Protein 3NI7 (pdb70)

Radius of gyration: 22.89 Å; Cα contacts (8 Å, |Δi|>4): 292; chains: 2; bounding box: 62×65×54 Å

Solvent-accessible surface area: 17665 Å² total

Organism: Nitrosomonas europaea (strain ATCC 19718 / CIP 103999 / KCTC 2705 / NBRC 14298) (NCBI:txid228410)

Foldseek 3Di:
DVLVLLLVLLQVVCVVPHNVPGDLCVSCVVVVHHSVVSVVSPVDSVVSLVVQQVQLVVCCVLLPDPVLVVDALLVQLLVSLNSVVSNVVPPRRNVSCCCPPVPVSVVVVVVLLCSLVVSCVSSPCHAPSVLSSVLSCLSVVCVQPDPVSVVSSVSSSVSSCNVVD/DDLVLLLVLLQVVCVVPHNVPGDLCVSCVVVVHDSVVVVVSPVDSLVSLVVQQVQLVVCCVLLPDPVQLVDALLVQLLVSLNSLVSNVVPPRRNVSCCCPPPPPSVVVVVCLLCSLVVSNVSSPCADSVLSSVLSVLSVVCVQPDPVSVVSSVSSSVSSCNVVD

Nearest PDB structures (foldseek):
  3ni7-assembly1_A  TM=1.004E+00  e=2.280E-19  Nitrosomonas europaea
  3ni7-assembly1_B  TM=9.934E-01  e=4.735E-18  Nitrosomonas europaea
  5ztc-assembly1_B  TM=5.172E-01  e=1.726E-02  Listeria mo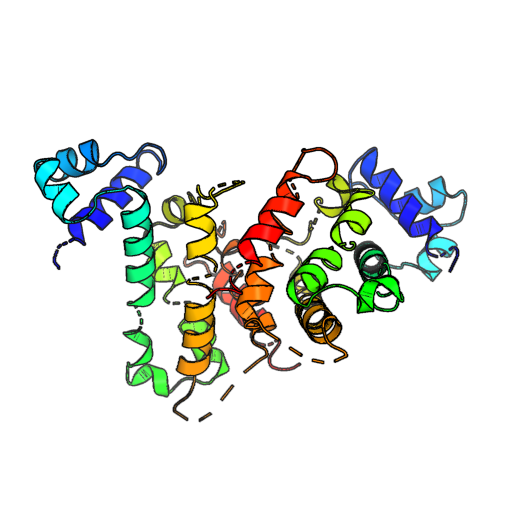nocytogenes EGD-e
  1zk8-assembly1_B  TM=5.466E-01  e=1.263E-01  Bacillus cereus ATCC 14579
  7w2q-assembly1_B  TM=5.458E-01  e=1.760E-01  Pseudomonas aeruginosa PAO1

CATH classification: 1.10.357.10

Sequence (329 aa):
DPRDAIVDTAVELAAHTSWEAVRLYDIAARLAVSLDEIRLYFREKDELIDAWFDRADSRLKEAESAGFLDLVASERIHHLIIWLDALAVQRKVTRQISKLEHIHIQIPAVRVSRTVQWVREAAQRALEESTLTTIYLTFFFWRDESENSRHTRQFLKRHLTAAWLDPRDAIVDTAVELAAHTSWEAVRLYDIAARLAVSLDEIRLYFREKDELIDAWFDRADSRLKEAESAGFLDLVASERIHHLIIWLDALAVQRKVTRQISKLEHIHIQIPAVRVSRTVQWVREAAQRLEESTLTTIYLTFFFWRDESENSRHTRQFLKRHLTAAWL

Structure (mmCIF, N/CA/C/O backbone):
data_3NI7
#
_entry.id   3NI7
#
_cell.length_a   64.222
_cell.length_b   75.378
_cell.length_c   98.079
_cell.angle_alpha   90.00
_cell.angle_beta   90.00
_cell.angle_gamma   90.00
#
_symmetry.space_group_name_H-M   'P 21 21 21'
#
loop_
_atom_site.group_PDB
_atom_site.id
_atom_site.type_symbol
_atom_site.label_atom_id
_atom_site.label_alt_id
_atom_site.label_comp_id
_atom_site.label_asym_id
_atom_site.label_entity_id
_atom_site.label_seq_id
_atom_site.pdbx_PDB_ins_code
_atom_site.Cartn_x
_atom_site.Cartn_y
_atom_site.Cartn_z
_atom_site.occupancy
_atom_site.B_iso_or_equiv
_atom_site.auth_seq_id
_atom_site.auth_comp_id
_atom_site.auth_asym_id
_atom_site.auth_atom_id
_atom_site.pdbx_PDB_model_num
ATOM 1 N N . ASP A 1 6 ? 53.319 43.060 39.929 1.00 112.68 6 ASP A N 1
ATOM 2 C CA . ASP A 1 6 ? 51.857 42.958 40.245 1.00 107.22 6 ASP A CA 1
ATOM 3 C C . ASP A 1 6 ? 51.482 42.644 41.711 1.00 104.50 6 ASP A C 1
ATOM 4 O O . ASP A 1 6 ? 50.338 42.219 41.966 1.00 101.53 6 ASP A O 1
ATOM 9 N N . PRO A 1 7 ? 52.408 42.871 42.680 1.00 105.94 7 PRO A N 1
ATOM 10 C CA . PRO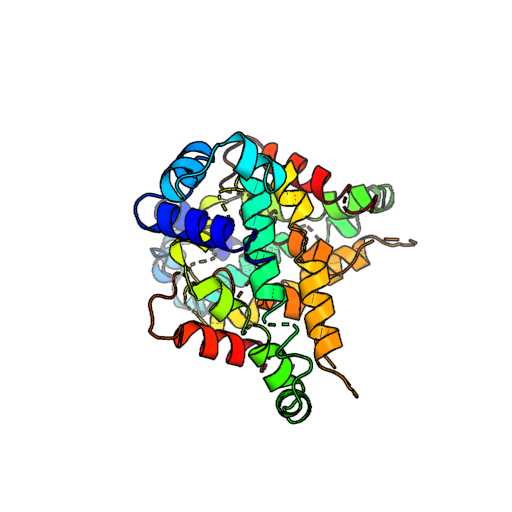 A 1 7 ? 52.141 42.395 44.052 1.00 104.06 7 PRO A CA 1
ATOM 11 C C . PRO A 1 7 ? 50.910 42.983 44.715 1.00 99.84 7 PRO A C 1
ATOM 12 O O . PRO A 1 7 ? 50.256 42.304 45.506 1.00 98.93 7 PRO A O 1
ATOM 24 N N . ARG A 1 9 ? 48.122 44.086 43.026 1.00 90.02 9 ARG A N 1
ATOM 25 C CA . ARG A 1 9 ? 46.939 43.479 42.423 1.00 87.44 9 ARG A CA 1
ATOM 26 C C . ARG A 1 9 ? 46.666 42.110 43.067 1.00 86.22 9 ARG A C 1
ATOM 27 O O . ARG A 1 9 ? 45.528 41.787 43.428 1.00 83.89 9 ARG A O 1
ATOM 32 N N . ASP A 1 10 ? 47.731 41.325 43.212 1.00 87.47 10 ASP A N 1
ATOM 33 C CA . ASP A 1 10 ? 47.643 39.971 43.719 1.00 87.31 10 ASP A CA 1
ATOM 34 C C . ASP A 1 10 ? 47.171 39.896 45.178 1.00 85.76 10 ASP A C 1
ATOM 35 O O . ASP A 1 10 ? 46.388 38.977 45.560 1.00 84.52 10 ASP A O 1
ATOM 40 N N . ALA A 1 11 ? 47.670 40.850 45.985 1.00 85.41 11 ALA A N 1
ATOM 41 C CA . ALA A 1 11 ? 47.288 40.966 47.378 1.00 84.18 11 ALA A CA 1
ATOM 42 C C . ALA A 1 11 ? 45.794 41.267 47.517 1.00 80.83 11 ALA A C 1
ATOM 43 O O . ALA A 1 11 ? 45.125 40.791 48.445 1.00 80.55 11 ALA A O 1
ATOM 45 N N . ILE A 1 12 ? 45.268 42.022 46.568 1.00 79.04 12 ILE A N 1
ATOM 46 C CA . ILE A 1 12 ? 43.832 42.275 46.527 1.00 77.41 12 ILE A CA 1
ATOM 47 C C . ILE A 1 12 ? 43.128 40.942 46.317 1.00 76.78 12 ILE A C 1
ATOM 48 O O . ILE A 1 12 ? 42.299 40.535 47.107 1.00 76.91 12 ILE A O 1
ATOM 53 N N . VAL A 1 13 ? 43.487 40.240 45.261 1.00 77.25 13 VAL A N 1
ATOM 54 C CA . VAL A 1 13 ? 42.812 38.992 44.957 1.00 77.51 13 VAL A CA 1
ATOM 55 C C . VAL A 1 13 ? 42.881 38.051 46.149 1.00 78.24 13 VAL A C 1
ATOM 56 O O . VAL A 1 13 ? 41.852 37.560 46.620 1.00 78.26 13 VAL A O 1
ATOM 60 N N . ASP A 1 14 ? 44.085 37.842 46.666 1.00 79.66 14 ASP A N 1
ATOM 61 C CA . ASP A 1 14 ? 44.241 36.985 47.842 1.00 81.19 14 ASP A CA 1
ATOM 62 C C . ASP A 1 14 ? 43.267 37.410 48.895 1.00 80.54 14 ASP A C 1
ATOM 63 O O . ASP A 1 14 ? 42.579 36.584 49.482 1.00 81.71 14 ASP A O 1
ATOM 68 N N . THR A 1 15 ? 43.218 38.709 49.128 1.00 79.67 15 THR A N 1
ATOM 69 C CA . THR A 1 15 ? 42.435 39.244 50.221 1.00 80.24 15 THR A CA 1
ATOM 70 C C . THR A 1 15 ? 40.980 38.963 49.983 1.00 79.20 15 THR A C 1
ATOM 71 O O . THR A 1 15 ? 40.261 38.485 50.867 1.00 80.24 15 THR A O 1
ATOM 75 N N . ALA A 1 16 ? 40.568 39.266 48.769 1.00 77.79 16 ALA A N 1
ATOM 76 C CA . ALA A 1 16 ? 39.192 39.079 48.334 1.00 78.05 16 ALA A CA 1
ATOM 77 C C . ALA A 1 16 ? 38.780 37.636 48.599 1.00 79.44 16 ALA A C 1
ATOM 78 O O . ALA A 1 16 ? 37.651 37.308 49.006 1.00 80.89 16 ALA A O 1
ATOM 80 N N . VAL A 1 17 ? 39.719 36.763 48.319 1.00 79.82 17 VAL A N 1
ATOM 81 C CA . VAL A 1 17 ? 39.420 35.357 48.280 1.00 81.09 17 VAL A CA 1
ATOM 82 C C . VAL A 1 17 ? 39.355 34.767 49.711 1.00 82.63 17 VAL A C 1
ATOM 83 O O . VAL A 1 17 ? 38.374 34.095 50.081 1.00 83.40 17 VAL A O 1
ATOM 87 N N . GLU A 1 18 ? 40.345 35.098 50.529 1.00 83.07 18 GLU A N 1
ATOM 88 C CA . GLU A 1 18 ? 40.249 34.833 51.961 1.00 85.21 18 GLU A CA 1
ATOM 89 C C . GLU A 1 18 ? 38.946 35.346 52.577 1.00 85.48 18 GLU A C 1
ATOM 90 O O . GLU A 1 18 ? 38.204 34.579 53.164 1.00 86.94 18 GLU A O 1
ATOM 96 N N . LEU A 1 19 ? 38.629 36.619 52.388 1.00 84.55 19 LEU A N 1
ATOM 97 C CA . LEU A 1 19 ? 37.383 37.158 52.946 1.00 86.20 19 LEU A CA 1
ATOM 98 C C . LEU A 1 19 ? 36.179 36.291 52.608 1.00 87.23 19 LEU A C 1
ATOM 99 O O . LEU A 1 19 ? 35.336 36.011 53.455 1.00 89.65 19 LEU A O 1
ATOM 104 N N . ALA A 1 20 ? 36.107 35.886 51.349 1.00 86.12 20 ALA A N 1
ATOM 105 C CA . ALA A 1 20 ? 35.009 35.042 50.864 1.00 88.31 20 ALA A CA 1
ATOM 106 C C . ALA A 1 20 ? 34.947 33.734 51.642 1.00 90.94 20 ALA A C 1
ATOM 107 O O . ALA A 1 20 ? 33.889 33.286 52.084 1.00 93.43 20 ALA A O 1
ATOM 109 N N . ALA A 1 21 ? 36.108 33.138 51.806 1.00 90.83 21 ALA A N 1
ATOM 110 C CA . ALA A 1 21 ? 36.193 31.917 52.549 1.00 94.17 21 ALA A CA 1
ATOM 111 C C . ALA A 1 21 ? 35.472 32.060 53.881 1.00 97.15 21 ALA A C 1
ATOM 112 O O . ALA A 1 21 ? 34.516 31.357 54.153 1.00 100.27 21 ALA A O 1
ATOM 114 N N . HIS A 1 22 ? 35.892 33.014 54.698 1.00 97.48 22 HIS A N 1
ATOM 115 C CA . HIS A 1 22 ? 35.350 33.130 56.068 1.00 101.13 22 HIS A CA 1
ATOM 116 C C . HIS A 1 22 ? 33.874 33.451 56.057 1.00 102.50 22 HIS A C 1
ATOM 117 O O . HIS A 1 22 ? 33.153 33.117 56.990 1.00 106.67 22 HIS A O 1
ATOM 124 N N . THR A 1 23 ? 33.429 34.147 55.026 1.00 100.11 23 THR A N 1
ATOM 125 C CA . THR A 1 23 ? 32.030 34.538 54.960 1.00 101.86 23 THR A CA 1
ATOM 126 C C . THR A 1 23 ? 31.289 33.909 53.807 1.00 102.00 23 THR A C 1
ATOM 127 O O . THR A 1 23 ? 30.702 32.868 53.983 1.00 105.44 23 THR A O 1
ATOM 131 N N . SER A 1 24 ? 31.281 34.574 52.668 1.00 99.65 24 SER A N 1
ATOM 132 C CA . SER A 1 24 ? 30.938 33.982 51.401 1.00 100.14 24 SER A CA 1
ATOM 133 C C . SER A 1 24 ? 31.454 34.961 50.347 1.00 97.23 24 SER A C 1
ATOM 134 O O . SER A 1 24 ? 32.005 36.006 50.670 1.00 95.93 24 SER A O 1
ATOM 137 N N . TRP A 1 25 ? 31.310 34.590 49.087 1.00 97.58 25 TRP A N 1
ATOM 138 C CA . TRP A 1 25 ? 31.632 35.436 47.964 1.00 95.22 25 TRP A CA 1
ATOM 139 C C . TRP A 1 25 ? 30.613 36.575 47.898 1.00 97.46 25 TRP A C 1
ATOM 140 O O . TRP A 1 25 ? 30.990 37.780 47.955 1.00 96.54 25 TRP A O 1
ATOM 151 N N . GLU A 1 26 ? 29.330 36.221 47.796 1.00 101.44 26 GLU A N 1
ATOM 152 C CA . GLU A 1 26 ? 28.241 37.223 47.794 1.00 104.44 26 GLU A CA 1
ATOM 153 C C . GLU A 1 26 ? 28.445 38.337 48.811 1.00 102.91 26 GLU A C 1
ATOM 154 O O . GLU A 1 26 ? 28.259 39.498 48.500 1.00 103.23 26 GLU A O 1
ATOM 160 N N . ALA A 1 27 ? 28.852 37.970 50.016 1.00 101.92 27 ALA A N 1
ATOM 161 C CA . ALA A 1 27 ? 29.117 38.922 51.094 1.00 101.51 27 ALA A CA 1
ATOM 162 C C . ALA A 1 27 ? 30.310 39.868 50.843 1.00 97.97 27 ALA A C 1
ATOM 163 O O . ALA A 1 27 ? 30.472 40.901 51.560 1.00 97.94 27 ALA A O 1
ATOM 165 N N . VAL A 1 28 ? 31.138 39.547 49.846 1.00 94.99 28 VAL A N 1
ATOM 166 C CA . VAL A 1 28 ? 32.383 40.283 49.686 1.00 92.23 28 VAL A CA 1
ATOM 167 C C . VAL A 1 28 ? 32.169 41.645 49.030 1.00 93.03 28 VAL A C 1
ATOM 168 O O . VAL A 1 28 ? 31.666 41.721 47.905 1.00 94.81 28 VAL A O 1
ATOM 172 N N . ARG A 1 29 ? 32.563 42.707 49.735 1.00 92.69 29 ARG A N 1
ATOM 173 C CA . ARG A 1 29 ? 32.590 44.076 49.195 1.00 92.62 29 ARG A CA 1
ATOM 174 C C . ARG A 1 29 ? 34.018 44.614 49.093 1.00 89.20 29 ARG A C 1
ATOM 175 O O . ARG A 1 29 ? 34.913 44.191 49.836 1.00 87.47 29 ARG A O 1
ATOM 183 N N . LEU A 1 30 ? 34.216 45.548 48.169 1.00 88.53 30 LEU A N 1
ATOM 184 C CA . LEU A 1 30 ? 35.521 46.155 47.943 1.00 86.27 30 LEU A CA 1
ATOM 185 C C . LEU A 1 30 ? 36.011 46.920 49.167 1.00 87.64 30 LEU A C 1
ATOM 186 O O . LEU A 1 30 ? 37.194 46.874 49.502 1.00 86.91 30 LEU A O 1
ATOM 191 N N . TYR A 1 31 ? 35.102 47.628 49.829 1.00 90.36 31 TYR A N 1
ATOM 192 C CA . TYR A 1 31 ? 35.473 48.413 50.998 1.00 92.19 31 TYR A CA 1
ATOM 193 C C . TYR A 1 31 ? 36.074 47.498 52.053 1.00 91.87 31 TYR A C 1
ATOM 194 O O . TYR A 1 31 ? 37.048 47.852 52.716 1.00 92.33 31 TYR A O 1
ATOM 196 N N . ASP A 1 32 ? 35.488 46.316 52.200 1.00 91.81 32 ASP A N 1
ATOM 197 C CA . ASP A 1 32 ? 35.977 45.336 53.158 1.00 91.73 32 ASP A CA 1
ATOM 198 C C . ASP A 1 32 ? 37.395 44.909 52.793 1.00 89.02 32 ASP A C 1
ATOM 199 O O . ASP A 1 32 ? 38.243 44.733 53.667 1.00 90.18 32 ASP A O 1
ATOM 204 N N . ILE A 1 33 ? 37.647 44.743 51.498 1.00 85.90 33 ILE A N 1
ATOM 205 C CA . ILE A 1 33 ? 38.971 44.329 51.027 1.00 83.50 33 ILE A CA 1
ATOM 206 C C . ILE A 1 33 ? 39.940 45.407 51.449 1.00 84.52 33 ILE A C 1
ATOM 207 O O . ILE A 1 33 ? 41.033 45.133 51.966 1.00 84.73 33 ILE A O 1
ATOM 212 N N . ALA A 1 34 ? 39.496 46.640 51.198 1.00 85.76 34 ALA A N 1
ATOM 213 C CA . ALA A 1 34 ? 40.219 47.881 51.574 1.00 87.48 34 ALA A CA 1
ATOM 214 C C . ALA A 1 34 ? 40.530 47.822 53.059 1.00 89.68 34 ALA A C 1
ATOM 215 O O . ALA A 1 34 ? 41.677 48.054 53.490 1.00 90.60 34 ALA A O 1
ATOM 217 N N . ALA A 1 35 ? 39.489 47.497 53.823 1.00 90.74 35 ALA A N 1
ATOM 218 C CA . ALA A 1 35 ? 39.561 47.541 55.267 1.00 94.45 35 ALA A CA 1
ATOM 219 C C . ALA A 1 35 ? 40.572 46.465 55.642 1.00 95.24 35 ALA A C 1
ATOM 220 O O . ALA A 1 35 ? 41.562 46.794 56.291 1.00 98.24 35 ALA A O 1
ATOM 222 N N . ARG A 1 36 ? 40.430 45.276 55.103 1.00 92.26 36 ARG A N 1
ATOM 223 C CA . ARG A 1 36 ? 41.316 44.204 55.394 1.00 92.98 36 ARG A CA 1
ATOM 224 C C . ARG A 1 36 ? 42.737 44.507 55.061 1.00 93.20 36 ARG A C 1
ATOM 225 O O . ARG A 1 36 ? 43.626 44.031 55.704 1.00 97.16 36 ARG A O 1
ATOM 233 N N . LEU A 1 37 ? 42.987 45.221 53.999 1.00 90.46 37 LEU A N 1
ATOM 234 C CA . LEU A 1 37 ? 44.359 45.470 53.644 1.00 91.42 37 LEU A CA 1
ATOM 235 C C . LEU A 1 37 ? 44.910 46.703 54.269 1.00 96.13 37 LEU A C 1
ATOM 236 O O . LEU A 1 37 ? 46.076 47.056 53.974 1.00 98.08 37 LEU A O 1
ATOM 241 N N . ALA A 1 38 ? 44.066 47.394 55.066 1.00 98.23 38 ALA A N 1
ATOM 242 C CA . ALA A 1 38 ? 44.390 48.686 55.673 1.00 102.22 38 ALA A CA 1
ATOM 243 C C . ALA A 1 38 ? 44.751 49.709 54.584 1.00 101.90 38 ALA A C 1
ATOM 244 O O . ALA A 1 38 ? 45.725 50.445 54.738 1.00 105.77 38 ALA A O 1
ATOM 246 N N . VAL A 1 39 ? 43.981 49.752 53.492 1.00 98.23 39 VAL A N 1
ATOM 247 C CA . VAL A 1 39 ? 44.094 50.845 52.494 1.00 98.42 39 VAL 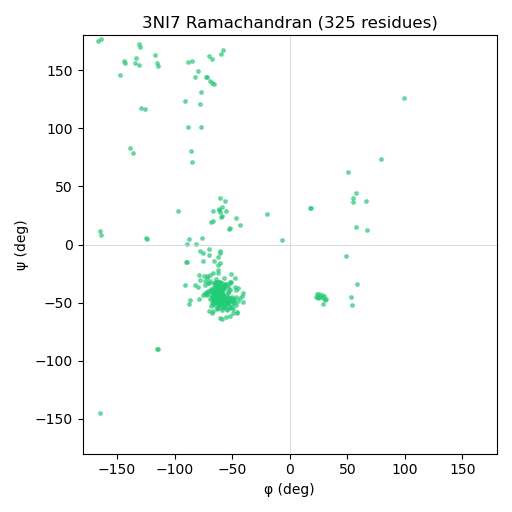A CA 1
ATOM 248 C C . VAL A 1 39 ? 42.721 51.424 52.147 1.00 97.95 39 VAL A C 1
ATOM 249 O O . VAL A 1 39 ? 41.685 50.883 52.564 1.00 97.51 39 VAL A O 1
ATOM 253 N N . SER A 1 40 ? 42.720 52.519 51.379 1.00 99.22 40 SER A N 1
ATOM 254 C CA . SER A 1 40 ? 41.484 53.230 51.016 1.00 99.91 40 SER A CA 1
ATOM 255 C C . SER A 1 40 ? 40.776 52.598 49.832 1.00 96.21 40 SER A C 1
ATOM 256 O O . SER A 1 40 ? 41.414 52.179 48.877 1.00 94.59 40 SER A O 1
ATOM 259 N N . LEU A 1 41 ? 39.452 52.603 49.855 1.00 96.11 41 LEU A N 1
ATOM 260 C CA . LEU A 1 41 ? 38.674 52.115 48.734 1.00 93.76 41 LEU A CA 1
ATOM 261 C C . LEU A 1 41 ? 39.124 52.779 47.419 1.00 94.53 41 LEU A C 1
ATOM 262 O O . LEU A 1 41 ? 39.114 52.199 46.358 1.00 92.68 41 LEU A O 1
ATOM 267 N N . ASP A 1 42 ? 39.557 54.016 47.488 1.00 98.78 42 ASP A N 1
ATOM 268 C CA . ASP A 1 42 ? 40.068 54.677 46.282 1.00 100.22 42 ASP A CA 1
ATOM 269 C C . ASP A 1 42 ? 41.279 53.916 45.737 1.00 97.21 42 ASP A C 1
ATOM 270 O O . ASP A 1 42 ? 41.523 53.910 44.532 1.00 97.23 42 ASP A O 1
ATOM 275 N N . GLU A 1 43 ? 42.049 53.310 46.628 1.00 95.62 43 GLU A N 1
ATOM 276 C CA . GLU A 1 43 ? 43.224 52.582 46.206 1.00 94.36 43 GLU A CA 1
ATOM 277 C C . GLU A 1 43 ? 42.833 51.274 45.544 1.00 89.90 43 GLU A C 1
ATOM 278 O O . GLU A 1 43 ? 43.392 50.881 44.536 1.00 89.28 43 GLU A O 1
ATOM 284 N N . ILE A 1 44 ? 41.873 50.589 46.120 1.00 87.44 44 ILE A N 1
ATOM 285 C CA . ILE A 1 44 ? 41.415 49.336 45.528 1.00 84.21 44 ILE A CA 1
ATOM 286 C C . ILE A 1 44 ? 40.841 49.543 44.129 1.00 84.09 44 ILE A C 1
ATOM 287 O O . ILE A 1 44 ? 41.102 48.760 43.216 1.00 82.92 44 ILE A O 1
ATOM 292 N N . ARG A 1 45 ? 40.091 50.624 43.948 1.00 85.53 45 ARG A N 1
ATOM 293 C CA . ARG A 1 45 ? 39.368 50.787 42.731 1.00 86.01 45 ARG A CA 1
ATOM 294 C C . ARG A 1 45 ? 40.299 51.183 41.595 1.00 86.57 45 ARG A C 1
ATOM 295 O O . ARG A 1 45 ? 39.910 51.062 40.450 1.00 88.69 45 ARG A O 1
ATOM 303 N N . LEU A 1 46 ? 41.532 51.595 41.883 1.00 85.65 46 LEU A N 1
ATOM 304 C CA . LEU A 1 46 ? 42.518 51.739 40.814 1.00 87.08 46 LEU A CA 1
ATOM 305 C C . LEU A 1 46 ? 42.635 50.399 40.059 1.00 85.94 46 LEU A C 1
ATOM 306 O O . LEU A 1 46 ? 42.646 50.348 38.836 1.00 87.71 46 LEU A O 1
ATOM 311 N N . TYR A 1 47 ? 42.700 49.307 40.823 1.00 83.47 47 TYR A N 1
ATOM 312 C CA . TYR A 1 47 ? 42.891 47.977 40.281 1.00 82.08 47 TYR A CA 1
ATOM 313 C C . TYR A 1 47 ? 41.599 47.337 39.888 1.00 81.97 47 TYR A C 1
ATOM 314 O O . TYR A 1 47 ? 41.501 46.779 38.840 1.00 83.76 47 TYR A O 1
ATOM 323 N N . PHE A 1 48 ? 40.616 47.378 40.752 1.00 81.68 48 PHE A N 1
ATOM 324 C CA . PHE A 1 48 ? 39.331 46.735 40.484 1.00 82.66 48 PHE A CA 1
ATOM 325 C C . PHE A 1 48 ? 38.176 47.700 40.719 1.00 85.45 48 PHE A C 1
ATOM 326 O O . PHE A 1 48 ? 37.961 48.170 41.844 1.00 85.57 48 PHE A O 1
ATOM 334 N N . ARG A 1 49 ? 37.431 48.001 39.670 1.00 89.02 49 ARG A N 1
ATOM 335 C CA . ARG A 1 49 ? 36.255 48.856 39.804 1.00 92.71 49 ARG A CA 1
ATOM 336 C C . ARG A 1 49 ? 34.973 48.068 40.105 1.00 93.96 49 ARG A C 1
ATOM 337 O O . ARG A 1 49 ? 33.985 48.652 40.539 1.00 96.17 49 ARG A O 1
ATOM 345 N N . GLU A 1 50 ? 35.010 46.743 39.894 1.00 93.12 50 GLU A N 1
ATOM 346 C CA . GLU A 1 50 ? 33.837 45.842 40.054 1.00 94.71 50 GLU A CA 1
ATOM 347 C C . GLU A 1 50 ? 34.236 44.496 40.621 1.00 91.03 50 GLU A C 1
ATOM 348 O O . GLU A 1 50 ? 35.362 44.063 40.456 1.00 89.22 50 GLU A O 1
ATOM 354 N N . LYS A 1 51 ? 33.284 43.825 41.248 1.00 111.20 51 LYS A N 1
ATOM 355 C CA . LYS A 1 51 ? 33.507 42.522 41.861 1.00 108.10 51 LYS A CA 1
ATOM 356 C C . LYS A 1 51 ? 33.822 41.443 40.783 1.00 104.62 51 LYS A C 1
ATOM 357 O O . LYS A 1 51 ? 34.735 40.611 40.926 1.00 101.07 51 LYS A O 1
ATOM 363 N N . ASP A 1 52 ? 33.094 41.472 39.677 1.00 105.48 52 ASP A N 1
ATOM 364 C CA . ASP A 1 52 ? 33.427 40.595 38.551 1.00 102.87 52 ASP A CA 1
ATOM 365 C C . ASP A 1 52 ? 34.903 40.686 38.234 1.00 99.02 52 ASP A C 1
ATOM 366 O O . ASP A 1 52 ? 35.535 39.718 38.093 1.00 96.69 52 ASP A O 1
ATOM 371 N N . GLU A 1 53 ? 35.445 41.883 38.077 1.00 99.75 53 GLU A N 1
ATOM 372 C CA . GLU A 1 53 ? 36.822 42.029 37.604 1.00 97.18 53 GLU A CA 1
ATOM 373 C C . GLU A 1 53 ? 37.741 41.114 38.373 1.00 93.55 53 GLU A C 1
ATOM 374 O O . GLU A 1 53 ? 38.749 40.695 37.829 1.00 92.33 53 GLU A O 1
ATOM 380 N N . LEU A 1 54 ? 37.384 40.809 39.627 1.00 92.58 54 LEU A N 1
ATOM 381 C CA . LEU A 1 54 ? 38.169 39.908 40.488 1.00 90.20 54 LEU A CA 1
ATOM 382 C C . LEU A 1 54 ? 38.105 38.414 40.071 1.00 87.87 54 LEU A C 1
ATOM 383 O O . LEU A 1 54 ? 39.087 37.655 40.133 1.00 85.52 54 LEU A O 1
ATOM 388 N N . ILE A 1 55 ? 36.916 37.996 39.669 1.00 88.10 55 ILE A N 1
ATOM 389 C CA . ILE A 1 55 ? 36.721 36.680 39.148 1.00 85.83 55 ILE A CA 1
ATOM 390 C C . ILE A 1 55 ? 37.682 36.495 37.982 1.00 84.69 55 ILE A C 1
ATOM 391 O O . ILE A 1 55 ? 38.462 35.507 37.930 1.00 82.84 55 ILE A O 1
ATOM 396 N N . ASP A 1 56 ? 37.659 37.454 37.065 1.00 85.92 56 ASP A N 1
ATOM 397 C CA . ASP A 1 56 ? 38.634 37.454 35.987 1.00 85.62 56 ASP A CA 1
ATOM 398 C C . ASP A 1 56 ? 40.047 37.187 36.486 1.00 83.81 56 ASP A C 1
ATOM 399 O O . ASP A 1 56 ? 40.665 36.197 36.038 1.00 81.62 56 ASP A O 1
ATOM 404 N N . ALA A 1 57 ? 40.539 38.049 37.403 1.00 83.80 57 ALA A N 1
ATOM 405 C CA . ALA A 1 57 ? 41.912 37.890 37.921 1.00 83.37 57 ALA A CA 1
ATOM 406 C C . ALA A 1 57 ? 42.172 36.477 38.531 1.00 81.94 57 ALA A C 1
ATOM 407 O O . ALA A 1 57 ? 43.274 35.906 38.400 1.00 81.21 57 ALA A O 1
ATOM 409 N N . TRP A 1 58 ? 41.144 35.910 39.152 1.00 81.63 58 TRP A N 1
ATOM 410 C CA . TRP A 1 58 ? 41.273 34.606 39.764 1.00 81.70 58 TRP A CA 1
ATOM 411 C C . TRP A 1 58 ? 41.522 33.523 38.687 1.00 80.61 58 TRP A C 1
ATOM 412 O O . TRP A 1 58 ? 42.406 32.652 38.814 1.00 79.79 58 TRP A O 1
ATOM 423 N N . PHE A 1 59 ? 40.700 33.573 37.647 1.00 80.33 59 PHE A N 1
ATOM 424 C CA . PHE A 1 59 ? 40.821 32.627 36.563 1.00 79.33 59 PHE A CA 1
ATOM 425 C C . PHE A 1 59 ? 42.058 32.916 35.717 1.00 80.39 59 PHE A C 1
ATOM 426 O O . PHE A 1 59 ? 42.639 32.020 35.165 1.00 80.61 59 PHE A O 1
ATOM 434 N N . ASP A 1 60 ? 42.521 34.148 35.665 1.00 82.51 60 ASP A N 1
ATOM 435 C CA . ASP A 1 60 ? 43.784 34.392 34.985 1.00 83.96 60 ASP A CA 1
ATOM 436 C C . ASP A 1 60 ? 44.934 33.855 35.777 1.00 84.19 60 ASP A C 1
ATOM 437 O O . ASP A 1 60 ? 45.970 33.486 35.223 1.00 85.23 60 ASP A O 1
ATOM 442 N N . ARG A 1 61 ? 44.776 33.819 37.086 1.00 83.92 61 ARG A N 1
ATOM 443 C CA . ARG A 1 61 ? 45.870 33.322 37.884 1.00 85.07 61 ARG A CA 1
ATOM 444 C C . ARG A 1 61 ? 46.092 31.839 37.555 1.00 84.39 61 ARG A C 1
ATOM 445 O O . ARG A 1 61 ? 47.235 31.398 37.374 1.00 86.28 61 ARG A O 1
ATOM 453 N N . ALA A 1 62 ? 45.001 31.076 37.469 1.00 82.49 62 ALA A N 1
ATOM 454 C CA . ALA A 1 62 ? 45.065 29.656 37.038 1.00 81.38 62 ALA A CA 1
ATOM 455 C C . ALA A 1 62 ? 45.711 29.539 35.647 1.00 81.48 62 ALA A C 1
ATOM 456 O O . ALA A 1 62 ? 46.774 28.933 35.485 1.00 82.22 62 ALA A O 1
ATOM 458 N N . ASP A 1 63 ? 45.197 30.295 34.697 1.00 81.48 63 ASP A N 1
ATOM 459 C CA . ASP A 1 63 ? 45.685 30.174 33.343 1.00 82.30 63 ASP A CA 1
ATOM 460 C C . ASP A 1 63 ? 47.196 30.378 33.330 1.00 84.31 63 ASP A C 1
ATOM 461 O O . ASP A 1 63 ? 47.889 29.757 32.525 1.00 85.22 63 ASP A O 1
ATOM 466 N N . SER A 1 64 ? 47.720 31.243 34.195 1.00 85.22 64 SER A N 1
ATOM 467 C CA . SER A 1 64 ? 49.150 31.498 34.142 1.00 88.38 64 SER A CA 1
ATOM 468 C C . SER A 1 64 ? 49.952 30.369 34.799 1.00 89.21 64 SER A C 1
ATOM 469 O O . SER A 1 64 ? 51.090 30.122 34.413 1.00 91.80 64 SER A O 1
ATOM 472 N N . ARG A 1 65 ? 49.388 29.700 35.804 1.00 87.65 65 ARG A N 1
ATOM 473 C CA . ARG A 1 65 ? 50.042 28.480 36.344 1.00 89.15 65 ARG A CA 1
ATOM 474 C C . ARG A 1 65 ? 50.177 27.464 35.232 1.00 88.09 65 ARG A C 1
ATOM 475 O O . ARG A 1 65 ? 51.251 26.933 34.947 1.00 90.26 65 ARG A O 1
ATOM 491 N N . LEU A 1 67 ? 50.250 28.141 32.154 1.00 88.69 67 LEU A N 1
ATOM 492 C CA . LEU A 1 67 ? 51.215 28.614 31.160 1.00 91.78 67 LEU A CA 1
ATOM 493 C C . LEU A 1 67 ? 52.647 28.305 31.570 1.00 95.68 67 LEU A C 1
ATOM 494 O O . LEU A 1 67 ? 53.442 27.915 30.728 1.00 98.33 67 LEU A O 1
ATOM 499 N N . LYS A 1 68 ? 52.970 28.512 32.854 1.00 96.69 68 LYS A N 1
ATOM 500 C CA . LYS A 1 68 ? 54.329 28.266 33.380 1.00 101.56 68 LYS A CA 1
ATOM 501 C C . LYS A 1 68 ? 54.650 26.797 33.196 1.00 102.59 68 LYS A C 1
ATOM 502 O O . LYS A 1 68 ? 55.738 26.416 32.757 1.00 106.75 68 LYS A O 1
ATOM 504 N N . GLU A 1 69 ? 53.667 25.972 33.482 1.00 99.33 69 GLU A N 1
ATOM 505 C CA . GLU A 1 69 ? 53.816 24.551 33.227 1.00 100.61 69 GLU A CA 1
ATOM 506 C C . GLU A 1 69 ? 54.092 24.284 31.757 1.00 102.38 69 GLU A C 1
ATOM 507 O O . GLU A 1 69 ? 55.037 23.559 31.424 1.00 107.03 69 GLU A O 1
ATOM 513 N N . ALA A 1 70 ? 53.284 24.880 30.879 1.00 100.14 70 ALA A N 1
ATOM 514 C CA . ALA A 1 70 ? 53.335 24.574 29.448 1.00 101.12 70 ALA A CA 1
ATOM 515 C C . ALA A 1 70 ? 54.661 24.864 28.773 1.00 106.79 70 ALA A C 1
ATOM 516 O O . ALA A 1 70 ? 54.838 24.518 27.616 1.00 108.73 70 ALA A O 1
ATOM 518 N N . GLU A 1 71 ? 55.584 25.494 29.483 1.00 110.52 71 GLU A N 1
ATOM 519 C CA . GLU A 1 71 ? 56.904 25.827 28.925 1.00 117.70 71 GLU A CA 1
ATOM 520 C C . GLU A 1 71 ? 58.068 25.286 29.763 1.00 122.53 71 GLU A C 1
ATOM 521 O O . GLU A 1 71 ? 59.239 25.589 29.480 1.00 128.70 71 GLU A O 1
ATOM 527 N N . SER A 1 72 ? 57.758 24.500 30.794 1.00 120.66 72 SER A N 1
ATOM 528 C CA . SER A 1 72 ? 58.802 23.828 31.572 1.00 125.56 72 SER A CA 1
ATOM 529 C C . SER A 1 72 ? 59.396 22.699 30.718 1.00 129.31 72 SER A C 1
ATOM 530 O O . SER A 1 72 ? 58.688 22.063 29.930 1.00 126.34 72 SER A O 1
ATOM 533 N N . ALA A 1 73 ? 60.701 22.479 30.862 1.00 136.51 73 ALA A N 1
ATOM 534 C CA . ALA A 1 73 ? 61.392 21.432 30.113 1.00 141.24 73 ALA A CA 1
ATOM 535 C C . ALA A 1 73 ? 60.735 20.072 30.378 1.00 137.97 73 ALA A C 1
ATOM 536 O O . ALA A 1 73 ? 60.653 19.229 29.479 1.00 138.70 73 ALA A O 1
ATOM 538 N N . GLY A 1 74 ? 60.257 19.882 31.609 1.00 134.90 74 GLY A N 1
ATOM 539 C CA . GLY A 1 74 ? 59.629 18.626 32.018 1.00 131.80 74 GLY A CA 1
ATOM 540 C C . GLY A 1 74 ? 58.370 18.326 31.222 1.00 125.57 74 GLY A C 1
ATOM 541 O O . GLY A 1 74 ? 58.032 17.146 30.942 1.00 124.84 74 GLY A O 1
ATOM 542 N N . PHE A 1 75 ? 57.686 19.400 30.840 1.00 121.34 75 PHE A N 1
ATOM 543 C CA . PHE A 1 75 ? 56.414 19.279 30.145 1.00 115.71 75 PHE A CA 1
ATOM 544 C C . PHE A 1 75 ? 56.629 18.681 28.761 1.00 117.90 75 PHE A C 1
ATOM 545 O O . PHE A 1 75 ? 55.922 17.757 28.360 1.00 115.34 75 PHE A O 1
ATOM 553 N N . LEU A 1 76 ? 57.634 19.177 28.048 1.00 123.13 76 LEU A N 1
ATOM 554 C CA . LEU A 1 76 ? 57.921 18.664 26.714 1.00 126.45 76 LEU A CA 1
ATOM 555 C C . LEU A 1 76 ? 58.310 17.162 26.738 1.00 129.07 76 LEU A C 1
ATOM 556 O O . LEU A 1 76 ? 58.366 16.524 25.688 1.00 131.40 76 LEU A O 1
ATOM 558 N N . ASP A 1 77 ? 58.545 16.594 27.924 1.00 129.38 77 ASP A N 1
ATOM 559 C CA . ASP A 1 77 ? 58.790 15.154 28.042 1.00 131.30 77 ASP A CA 1
ATOM 560 C C . ASP A 1 77 ? 57.525 14.287 28.016 1.00 125.73 77 ASP A C 1
ATOM 561 O O . ASP A 1 77 ? 57.548 13.212 27.439 1.00 127.18 77 ASP A O 1
ATOM 566 N N . LEU A 1 78 ? 56.434 14.764 28.612 1.00 119.85 78 LEU A N 1
ATOM 567 C CA . LEU A 1 78 ? 55.157 14.012 28.670 1.00 115.28 78 LEU A CA 1
ATOM 568 C C . LEU A 1 78 ? 54.533 13.658 27.305 1.00 114.55 78 LEU A C 1
ATOM 569 O O . LEU A 1 78 ? 54.889 14.210 26.287 1.00 116.76 78 LEU A O 1
ATOM 574 N N . VAL A 1 79 ? 53.593 12.725 27.310 1.00 112.54 79 VAL A N 1
ATOM 575 C CA . VAL A 1 79 ? 52.834 12.342 26.114 1.00 111.93 79 VAL A CA 1
ATOM 576 C C . VAL A 1 79 ? 51.621 13.220 25.840 1.00 108.46 79 VAL A C 1
ATOM 577 O O . VAL A 1 79 ? 51.102 13.844 26.752 1.00 106.62 79 VAL A O 1
ATOM 581 N N . ALA A 1 80 ? 51.153 13.261 24.599 1.00 109.15 80 ALA A N 1
ATOM 582 C CA . ALA A 1 80 ? 49.978 14.081 24.237 1.00 106.37 80 ALA A CA 1
ATOM 583 C C . ALA A 1 80 ? 48.805 13.966 25.231 1.00 102.55 80 ALA A C 1
ATOM 584 O O . ALA A 1 80 ? 48.225 14.968 25.678 1.00 99.99 80 ALA A O 1
ATOM 586 N N . SER A 1 81 ? 48.461 12.727 25.558 1.00 102.35 81 SER A N 1
ATOM 587 C CA . SER A 1 81 ? 47.420 12.421 26.555 1.00 99.53 81 SER A CA 1
ATOM 588 C C . SER A 1 81 ? 47.718 13.011 27.962 1.00 97.77 81 SER A C 1
ATOM 589 O O . SER A 1 81 ? 46.998 13.911 28.492 1.00 94.56 81 SER A O 1
ATOM 592 N N . GLU A 1 82 ? 48.807 12.510 28.556 1.00 98.80 82 GLU A N 1
ATOM 593 C CA . GLU A 1 82 ? 49.282 13.046 29.837 1.00 97.97 82 GLU A CA 1
ATOM 594 C C . GLU A 1 82 ? 49.327 14.586 29.798 1.00 94.49 82 GLU A C 1
ATOM 595 O O . GLU A 1 82 ? 49.012 15.220 30.788 1.00 92.95 82 GLU A O 1
ATOM 601 N N . ARG A 1 83 ? 49.688 15.170 28.661 1.00 93.50 83 ARG A N 1
ATOM 602 C CA . ARG A 1 83 ? 49.859 16.655 28.561 1.00 92.26 83 ARG A CA 1
ATOM 603 C C . ARG A 1 83 ? 48.600 17.465 28.871 1.00 86.90 83 ARG A C 1
ATOM 604 O O . ARG A 1 83 ? 48.598 18.290 29.736 1.00 85.80 83 ARG A O 1
ATOM 612 N N . ILE A 1 84 ? 47.524 17.167 28.183 1.00 84.03 84 ILE A N 1
ATOM 613 C CA . ILE A 1 84 ? 46.249 17.765 28.468 1.00 80.15 84 ILE A CA 1
ATOM 614 C C . ILE A 1 84 ? 45.802 17.505 29.880 1.00 78.92 84 ILE A C 1
ATOM 615 O O . ILE A 1 84 ? 45.286 18.394 30.498 1.00 77.48 84 ILE A O 1
ATOM 620 N N . HIS A 1 85 ? 45.945 16.276 30.387 1.00 80.31 85 HIS A N 1
ATOM 621 C CA . HIS A 1 85 ? 45.549 15.974 31.781 1.00 79.50 85 HIS A CA 1
ATOM 622 C C . HIS A 1 85 ? 46.379 16.790 32.769 1.00 80.05 85 HIS A C 1
ATOM 623 O O . HIS A 1 85 ? 45.896 17.234 33.809 1.00 78.89 85 HIS A O 1
ATOM 630 N N . HIS A 1 86 ? 47.638 16.990 32.447 1.00 82.07 86 HIS A N 1
ATOM 631 C CA . HIS A 1 86 ? 48.493 17.680 33.352 1.00 83.91 86 HIS A CA 1
ATOM 632 C C . HIS A 1 86 ? 48.104 19.165 33.445 1.00 82.74 86 HIS A C 1
ATOM 633 O O . HIS A 1 86 ? 47.993 19.736 34.544 1.00 83.25 86 HIS A O 1
ATOM 640 N N . LEU A 1 87 ? 47.890 19.811 32.306 1.00 81.59 87 LEU A N 1
ATOM 641 C CA . LEU A 1 87 ? 47.522 21.218 32.312 1.00 80.09 87 LEU A CA 1
ATOM 642 C C . LEU A 1 87 ? 46.192 21.427 32.998 1.00 78.42 87 LEU A C 1
ATOM 643 O O . LEU A 1 87 ? 46.025 22.398 33.704 1.00 78.84 87 LEU A O 1
ATOM 648 N N . ILE A 1 88 ? 45.218 20.558 32.774 1.00 77.97 88 ILE A N 1
ATOM 649 C CA . ILE A 1 88 ? 43.906 20.832 33.334 1.00 77.22 88 ILE A CA 1
ATOM 650 C C . ILE A 1 88 ? 44.033 20.734 34.830 1.00 78.84 88 ILE A C 1
ATOM 651 O O . ILE A 1 88 ? 43.521 21.584 35.598 1.00 79.38 88 ILE A O 1
ATOM 664 N N . ILE A 1 90 ? 46.749 21.320 36.724 1.00 82.75 90 ILE A N 1
ATOM 665 C CA . ILE A 1 90 ? 47.377 22.559 37.230 1.00 82.66 90 ILE A CA 1
ATOM 666 C C . ILE A 1 90 ? 46.330 23.650 37.358 1.00 79.68 90 ILE A C 1
ATOM 667 O O . ILE A 1 90 ? 46.232 24.358 38.336 1.00 79.92 90 ILE A O 1
ATOM 672 N N . TRP A 1 91 ? 45.513 23.769 36.356 1.00 77.22 91 TRP A N 1
ATOM 673 C CA . TRP A 1 91 ? 44.484 24.788 36.393 1.00 75.89 91 TRP A CA 1
ATOM 674 C C . TRP A 1 91 ? 43.579 24.547 37.602 1.00 75.53 91 TRP A C 1
ATOM 675 O O . TRP A 1 91 ? 43.268 25.476 38.346 1.00 74.92 91 TRP A O 1
ATOM 686 N N . LEU A 1 92 ? 43.150 23.301 37.813 1.00 75.23 92 LEU A N 1
ATOM 687 C CA . LEU A 1 92 ? 42.197 23.076 38.912 1.00 75.98 92 LEU A CA 1
ATOM 688 C C . LEU A 1 92 ? 42.840 23.153 40.285 1.00 77.82 92 LEU A C 1
ATOM 689 O O . LEU A 1 92 ? 42.216 23.621 41.237 1.00 79.31 92 LEU A O 1
ATOM 694 N N . ASP A 1 93 ? 44.103 22.764 40.366 1.00 78.62 93 ASP A N 1
ATOM 695 C CA . ASP A 1 93 ? 44.862 22.930 41.583 1.00 81.40 93 ASP A CA 1
ATOM 696 C C . ASP A 1 93 ? 45.010 24.426 41.934 1.00 81.97 93 ASP A C 1
ATOM 697 O O . ASP A 1 93 ? 44.821 24.848 43.073 1.00 82.32 93 ASP A O 1
ATOM 702 N N . ALA A 1 94 ? 45.341 25.224 40.925 1.00 81.12 94 ALA A N 1
ATOM 703 C CA . ALA A 1 94 ? 45.411 26.627 41.093 1.00 81.41 94 ALA A CA 1
ATOM 704 C C . ALA A 1 94 ? 44.106 27.129 41.731 1.00 81.69 94 ALA A C 1
ATOM 705 O O . ALA A 1 94 ? 44.099 27.808 42.799 1.00 83.66 94 ALA A O 1
ATOM 707 N N . LEU A 1 95 ? 42.996 26.791 41.096 1.00 80.06 95 LEU A N 1
ATOM 708 C CA . LEU A 1 95 ? 41.692 27.222 41.620 1.00 80.40 95 LEU A CA 1
ATOM 709 C C . LEU A 1 95 ? 41.438 26.612 42.965 1.00 82.25 95 LEU A C 1
ATOM 710 O O . LEU A 1 95 ? 40.781 27.200 43.817 1.00 83.19 95 LEU A O 1
ATOM 715 N N . ALA A 1 96 ? 41.970 25.405 43.142 1.00 82.99 96 ALA A N 1
ATOM 716 C CA . ALA A 1 96 ? 41.707 24.630 44.385 1.00 85.96 96 ALA A CA 1
ATOM 717 C C . ALA A 1 96 ? 42.182 25.346 45.665 1.00 88.43 96 ALA A C 1
ATOM 718 O O . ALA A 1 96 ? 41.784 24.953 46.768 1.00 91.30 96 ALA A O 1
ATOM 720 N N . VAL A 1 97 ? 43.045 26.365 45.515 1.00 87.67 97 VAL A N 1
ATOM 721 C CA . VAL A 1 97 ? 43.565 27.094 46.670 1.00 90.12 97 VAL A CA 1
ATOM 722 C C . VAL A 1 97 ? 42.289 27.496 47.455 1.00 91.97 97 VAL A C 1
ATOM 723 O O . VAL A 1 97 ? 42.253 27.475 48.712 1.00 95.43 97 VAL A O 1
ATOM 727 N N . GLN A 1 98 ? 41.244 27.884 46.713 1.00 90.61 98 GLN A N 1
ATOM 728 C CA . GLN A 1 98 ? 39.886 28.065 47.273 1.00 92.34 98 GLN A CA 1
ATOM 729 C C . GLN A 1 98 ? 38.757 27.490 46.401 1.00 91.28 98 GLN A C 1
ATOM 730 O O . GLN A 1 98 ? 38.047 28.207 45.689 1.00 90.22 98 GLN A O 1
ATOM 736 N N . ARG A 1 99 ? 38.593 26.184 46.479 1.00 92.20 99 ARG A N 1
ATOM 737 C CA . ARG A 1 99 ? 37.538 25.499 45.767 1.00 91.81 99 ARG A CA 1
ATOM 738 C C . ARG A 1 99 ? 36.130 26.064 46.050 1.00 93.83 99 ARG A C 1
ATOM 739 O O . ARG A 1 99 ? 35.431 26.442 45.109 1.00 92.36 99 ARG A O 1
ATOM 747 N N . LYS A 1 100 ? 35.721 26.130 47.325 1.00 97.31 100 LYS A N 1
ATOM 748 C CA . LYS A 1 100 ? 34.378 26.655 47.702 1.00 100.29 100 LYS A CA 1
ATOM 749 C C . LYS A 1 100 ? 34.127 28.118 47.195 1.00 99.22 100 LYS A C 1
ATOM 750 O O . LYS A 1 100 ? 33.009 28.485 46.816 1.00 100.77 100 LYS A O 1
ATOM 752 N N . VAL A 1 101 ? 35.144 28.965 47.200 1.00 96.81 101 VAL A N 1
ATOM 753 C CA . VAL A 1 101 ? 34.960 30.325 46.682 1.00 95.44 101 VAL A CA 1
ATOM 754 C C . VAL A 1 101 ? 34.736 30.251 45.169 1.00 92.96 101 VAL A C 1
ATOM 755 O O . VAL A 1 101 ? 33.759 30.799 44.623 1.00 93.57 101 VAL A O 1
ATOM 759 N N . THR A 1 102 ? 35.655 29.567 44.498 1.00 90.00 102 THR A N 1
ATOM 760 C CA . THR A 1 102 ? 35.543 29.368 43.068 1.00 88.02 102 THR A CA 1
ATOM 761 C C . THR A 1 102 ? 34.159 28.854 42.722 1.00 90.42 102 THR A C 1
ATOM 762 O O . THR A 1 102 ? 33.510 29.368 41.842 1.00 91.48 102 THR A O 1
ATOM 766 N N . ARG A 1 103 ? 33.699 27.837 43.423 1.00 92.68 103 ARG A N 1
ATOM 767 C CA . ARG A 1 103 ? 32.374 27.319 43.160 1.00 95.71 103 ARG A CA 1
ATOM 768 C C . ARG A 1 103 ? 31.375 28.447 43.247 1.00 98.33 103 ARG A C 1
ATOM 769 O O . ARG A 1 103 ? 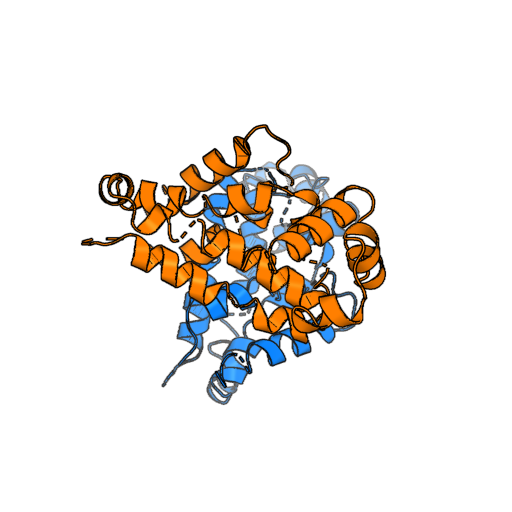30.574 28.633 42.339 1.00 99.26 103 ARG A O 1
ATOM 777 N N . GLN A 1 104 ? 31.434 29.201 44.334 1.00 100.29 104 GLN A N 1
ATOM 778 C CA . GLN A 1 104 ? 30.484 30.270 44.573 1.00 104.01 104 GLN A CA 1
ATOM 779 C C . GLN A 1 104 ? 30.529 31.296 43.447 1.00 102.70 104 GLN A C 1
ATOM 780 O O . GLN A 1 104 ? 29.489 31.733 42.951 1.00 104.59 104 GLN A O 1
ATOM 794 N N . ILE A 1 106 ? 31.137 30.826 40.367 1.00 100.13 106 ILE A N 1
ATOM 795 C CA . ILE A 1 106 ? 30.531 30.272 39.177 1.00 101.22 106 ILE A CA 1
ATOM 796 C C . ILE A 1 106 ? 29.021 30.157 39.377 1.00 107.89 106 ILE A C 1
ATOM 797 O O . ILE A 1 106 ? 28.255 30.625 38.538 1.00 110.17 106 ILE A O 1
ATOM 810 N N . SER A 1 108 ? 27.401 31.887 40.985 1.00 120.02 108 SER A N 1
ATOM 811 C CA . SER A 1 108 ? 27.033 33.276 41.045 1.00 122.78 108 SER A CA 1
ATOM 812 C C . SER A 1 108 ? 26.473 33.782 39.748 1.00 124.44 108 SER A C 1
ATOM 813 O O . SER A 1 108 ? 25.437 34.410 39.733 1.00 129.17 108 SER A O 1
ATOM 816 N N . LYS A 1 109 ? 27.194 33.560 38.671 1.00 120.82 109 LYS A N 1
ATOM 817 C CA . LYS A 1 109 ? 26.734 34.005 37.391 1.00 122.34 109 LYS A CA 1
ATOM 818 C C . LYS A 1 109 ? 25.816 32.960 36.849 1.00 126.18 109 LYS A C 1
ATOM 819 O O . LYS A 1 109 ? 26.164 32.274 35.917 1.00 124.09 109 LYS A O 1
ATOM 825 N N . LEU A 1 110 ? 24.636 32.820 37.422 1.00 132.45 110 LEU A N 1
ATOM 826 C CA . LEU A 1 110 ? 23.745 31.772 36.957 1.00 135.75 110 LEU A CA 1
ATOM 827 C C . LEU A 1 110 ? 22.307 32.238 36.750 1.00 144.84 110 LEU A C 1
ATOM 828 O O . LEU A 1 110 ? 21.868 33.218 37.331 1.00 148.65 110 LEU A O 1
ATOM 833 N N . GLU A 1 111 ? 21.576 31.533 35.902 1.00 149.08 111 GLU A N 1
ATOM 834 C CA . GLU A 1 111 ? 20.227 31.928 35.587 1.00 157.83 111 GLU A CA 1
ATOM 835 C C . GLU A 1 111 ? 20.387 33.308 35.050 1.00 158.54 111 GLU A C 1
ATOM 836 O O . GLU A 1 111 ? 19.614 34.191 35.355 1.00 164.07 111 GLU A O 1
ATOM 838 N N . HIS A 1 114 ? 22.644 37.209 35.190 1.00 156.43 114 HIS A N 1
ATOM 839 C CA . HIS A 1 114 ? 23.958 37.695 34.784 1.00 151.06 114 HIS A CA 1
ATOM 840 C C . HIS A 1 114 ? 24.259 37.320 33.338 1.00 148.97 114 HIS A C 1
ATOM 841 O O . HIS A 1 114 ? 25.204 36.581 33.062 1.00 143.15 114 HIS A O 1
ATOM 843 N N . ILE A 1 115 ? 23.450 37.833 32.417 1.00 153.99 115 ILE A N 1
ATOM 844 C CA . ILE A 1 115 ? 23.626 37.547 30.999 1.00 153.13 115 ILE A CA 1
ATOM 845 C C . ILE A 1 115 ? 24.963 38.069 30.485 1.00 147.41 115 ILE A C 1
ATOM 846 O O . ILE A 1 115 ? 25.638 37.403 29.700 1.00 143.50 115 ILE A O 1
ATOM 848 N N . HIS A 1 116 ? 25.342 39.262 30.930 1.00 146.69 116 HIS A N 1
ATOM 849 C CA . HIS A 1 116 ? 26.601 39.864 30.508 1.00 142.09 116 HIS A CA 1
ATOM 850 C C . HIS A 1 116 ? 27.790 39.023 30.959 1.00 135.15 116 HIS A C 1
ATOM 851 O O . HIS A 1 116 ? 28.746 38.832 30.210 1.00 132.40 116 HIS A O 1
ATOM 853 N N . ILE A 1 117 ? 27.721 38.524 32.188 1.00 132.71 117 ILE A N 1
ATOM 854 C CA . ILE A 1 117 ? 28.781 37.690 32.744 1.00 126.06 117 ILE A CA 1
ATOM 855 C C . ILE A 1 117 ? 28.933 36.383 31.971 1.00 122.39 117 ILE A C 1
ATOM 856 O O . ILE A 1 117 ? 30.045 35.913 31.734 1.00 117.34 117 ILE A O 1
ATOM 858 N N . GLN A 1 118 ? 27.802 35.797 31.590 1.00 124.11 118 GLN A N 1
ATOM 859 C CA . GLN A 1 118 ? 27.791 34.533 30.861 1.00 121.08 118 GLN A CA 1
ATOM 860 C C . GLN A 1 118 ? 28.459 34.619 29.490 1.00 118.52 118 GLN A C 1
ATOM 861 O O . GLN A 1 118 ? 29.175 33.705 29.085 1.00 115.49 118 GLN A O 1
ATOM 863 N N . ILE A 1 119 ? 28.221 35.715 28.778 1.00 119.98 119 ILE A N 1
ATOM 864 C CA . ILE A 1 119 ? 28.780 35.889 27.442 1.00 118.69 119 ILE A CA 1
ATOM 865 C C . ILE A 1 119 ? 30.306 35.920 27.442 1.00 112.91 119 ILE A C 1
ATOM 866 O O . ILE A 1 119 ? 30.945 35.327 26.574 1.00 110.40 119 ILE A O 1
ATOM 871 N N . PRO A 1 120 ? 30.886 36.610 28.419 1.00 110.34 120 PRO A N 1
ATOM 872 C CA . PRO A 1 120 ? 32.345 36.706 28.524 1.00 105.73 120 PRO A CA 1
ATOM 873 C C . PRO A 1 120 ? 32.981 35.343 28.769 1.00 101.02 120 PRO A C 1
ATOM 874 O O . PRO A 1 120 ? 34.032 35.039 28.204 1.00 99.92 120 PRO A O 1
ATOM 878 N N . ALA A 1 121 ? 32.344 34.534 29.609 1.00 99.36 121 ALA A N 1
ATOM 879 C CA . ALA A 1 121 ? 32.849 33.204 29.930 1.00 95.56 121 ALA A CA 1
ATOM 880 C C . ALA A 1 121 ? 32.953 32.216 28.772 1.00 94.40 121 ALA A C 1
ATOM 881 O O . ALA A 1 121 ? 33.983 31.567 28.590 1.00 91.57 121 ALA A O 1
ATOM 883 N N . VAL A 1 122 ? 31.882 32.105 27.994 1.00 97.02 122 VAL A N 1
ATOM 884 C CA . VAL A 1 122 ? 31.857 31.194 26.873 1.00 97.43 122 VAL A CA 1
ATOM 885 C C . VAL A 1 122 ? 33.176 31.405 26.120 1.00 96.55 122 VAL A C 1
ATOM 886 O O . VAL A 1 122 ? 33.811 30.458 25.700 1.00 94.81 122 VAL A O 1
ATOM 898 N N . ARG A 1 124 ? 36.004 32.603 27.138 1.00 92.03 124 ARG A N 1
ATOM 899 C CA . ARG A 1 124 ? 37.146 32.170 27.933 1.00 88.88 124 ARG A CA 1
ATOM 900 C C . ARG A 1 124 ? 37.336 30.684 27.782 1.00 87.19 124 ARG A C 1
ATOM 901 O O . ARG A 1 124 ? 38.424 30.197 27.490 1.00 86.97 124 ARG A O 1
ATOM 909 N N . VAL A 1 125 ? 36.243 29.967 27.931 1.00 86.81 125 VAL A N 1
ATOM 910 C CA . VAL A 1 125 ? 36.263 28.534 27.733 1.00 85.26 125 VAL A CA 1
ATOM 911 C C . VAL A 1 125 ? 36.909 28.154 26.401 1.00 85.96 125 VAL A C 1
ATOM 912 O O . VAL A 1 125 ? 37.805 27.324 26.376 1.00 85.01 125 VAL A O 1
ATOM 916 N N . SER A 1 126 ? 36.463 28.755 25.299 1.00 88.66 126 SER A N 1
ATOM 917 C CA . SER A 1 126 ? 36.962 28.377 23.986 1.00 89.88 126 SER A CA 1
ATOM 918 C C . SER A 1 126 ? 38.450 28.601 23.898 1.00 89.78 126 SER A C 1
ATOM 919 O O . SER A 1 126 ? 39.188 27.700 23.553 1.00 89.95 126 SER A O 1
ATOM 922 N N . ARG A 1 127 ? 38.920 29.789 24.248 1.00 91.43 127 ARG A N 1
ATOM 923 C CA . ARG A 1 127 ? 40.364 30.041 24.143 1.00 91.93 127 ARG A CA 1
ATOM 924 C C . ARG A 1 127 ? 41.099 29.025 24.973 1.00 88.60 127 ARG A C 1
ATOM 925 O O . ARG A 1 127 ? 42.135 28.508 24.569 1.00 88.38 127 ARG A O 1
ATOM 933 N N . THR A 1 128 ? 40.567 28.772 26.161 1.00 86.39 128 THR A N 1
ATOM 934 C CA . THR A 1 128 ? 41.239 27.863 27.103 1.00 84.73 128 THR A CA 1
ATOM 935 C C . THR A 1 128 ? 41.364 26.470 26.509 1.00 84.43 128 THR A C 1
ATOM 936 O O . THR A 1 128 ? 42.449 25.886 26.424 1.00 85.06 128 THR A O 1
ATOM 940 N N . VAL A 1 129 ? 40.234 25.979 26.029 1.00 84.57 129 VAL A N 1
ATOM 941 C CA . VAL A 1 129 ? 40.188 24.701 25.398 1.00 84.28 129 VAL A CA 1
ATOM 942 C C . VAL A 1 129 ? 41.100 24.665 24.202 1.00 86.14 129 VAL A C 1
ATOM 943 O O . VAL A 1 129 ? 41.755 23.646 23.951 1.00 86.75 129 VAL A O 1
ATOM 947 N N . GLN A 1 130 ? 41.131 25.731 23.421 1.00 87.54 130 GLN A N 1
ATOM 948 C CA . GLN A 1 130 ? 41.896 25.663 22.170 1.00 90.21 130 GLN A CA 1
ATOM 949 C C . GLN A 1 130 ? 43.363 25.830 22.450 1.00 90.06 130 GLN A C 1
ATOM 950 O O . GLN A 1 130 ? 44.215 25.304 21.735 1.00 92.27 130 GLN A O 1
ATOM 956 N N . TRP A 1 131 ? 43.621 26.522 23.551 1.00 87.90 131 TRP A N 1
ATOM 957 C CA . TRP A 1 131 ? 44.948 26.790 24.037 1.00 87.57 131 TRP A CA 1
ATOM 958 C C . TRP A 1 131 ? 45.539 25.505 24.595 1.00 86.73 131 TRP A C 1
ATOM 959 O O . TRP A 1 131 ? 46.711 25.217 24.384 1.00 89.48 131 TRP A O 1
ATOM 970 N N . VAL A 1 132 ? 44.757 24.753 25.345 1.00 83.59 132 VAL A N 1
ATOM 971 C CA . VAL A 1 132 ? 45.318 23.541 25.923 1.00 83.62 132 VAL A CA 1
ATOM 972 C C . VAL A 1 132 ? 45.667 22.548 24.785 1.00 85.82 132 VAL A C 1
ATOM 973 O O . VAL A 1 132 ? 46.713 21.883 24.798 1.00 86.98 132 VAL A O 1
ATOM 977 N N . ARG A 1 133 ? 44.766 22.499 23.809 1.00 86.76 133 ARG A N 1
ATOM 978 C CA . ARG A 1 133 ? 44.836 21.545 22.701 1.00 89.18 133 ARG A CA 1
ATOM 979 C C . ARG A 1 133 ? 46.137 21.825 21.917 1.00 91.91 133 ARG A C 1
ATOM 980 O O . ARG A 1 133 ? 46.966 20.915 21.683 1.00 92.97 133 ARG A O 1
ATOM 988 N N . GLU A 1 134 ? 46.335 23.093 21.581 1.00 92.53 134 GLU A N 1
ATOM 989 C CA . GLU A 1 134 ? 47.544 23.503 20.884 1.00 96.09 134 GLU A CA 1
ATOM 990 C C . GLU A 1 134 ? 48.770 23.310 21.765 1.00 96.24 134 GLU A C 1
ATOM 991 O O . GLU A 1 134 ? 49.846 22.970 21.260 1.00 99.39 134 GLU A O 1
ATOM 997 N N . ALA A 1 135 ? 48.601 23.558 23.070 1.00 93.17 135 ALA A N 1
ATOM 998 C CA . ALA A 1 135 ? 49.702 23.517 24.044 1.00 94.02 135 ALA A CA 1
ATOM 999 C C . ALA A 1 135 ? 50.311 22.135 24.142 1.00 95.82 135 ALA A C 1
ATOM 1000 O O . ALA A 1 135 ? 51.478 22.001 24.506 1.00 98.94 135 ALA A O 1
ATOM 1002 N N . ALA A 1 136 ? 49.515 21.122 23.791 1.00 94.51 136 ALA A N 1
ATOM 1003 C CA . ALA A 1 136 ? 49.947 19.758 23.717 1.00 95.43 136 ALA A CA 1
ATOM 1004 C C . ALA A 1 136 ? 50.804 19.309 22.490 1.00 100.16 136 ALA A C 1
ATOM 1005 O O . ALA A 1 136 ? 51.090 18.124 22.409 1.00 101.88 136 ALA A O 1
ATOM 1007 N N . GLN A 1 137 ? 51.234 20.203 21.577 1.00 103.03 137 GLN A N 1
ATOM 1008 C CA . GLN A 1 137 ? 52.226 19.848 20.519 1.00 108.02 137 GLN A CA 1
ATOM 1009 C C . GLN A 1 137 ? 53.639 20.578 20.494 1.00 113.09 137 GLN A C 1
ATOM 1010 O O . GLN A 1 137 ? 53.831 21.618 21.165 1.00 112.36 137 GLN A O 1
ATOM 1012 N N . ARG A 1 138 ? 54.612 19.999 19.764 1.00 118.70 138 ARG A N 1
ATOM 1013 C CA . ARG A 1 138 ? 55.940 20.650 19.492 1.00 124.94 138 ARG A CA 1
ATOM 1014 C C . ARG A 1 138 ? 56.729 20.017 18.343 1.00 131.15 138 ARG A C 1
ATOM 1015 O O . ARG A 1 138 ? 56.592 18.835 18.045 1.00 131.06 138 ARG A O 1
ATOM 1017 N N . ALA A 1 146 ? 44.762 13.967 17.708 1.00 112.26 146 ALA A N 1
ATOM 1018 C CA . ALA A 1 146 ? 44.171 14.890 18.660 1.00 108.24 146 ALA A CA 1
ATOM 1019 C C . ALA A 1 146 ? 42.831 14.345 19.198 1.00 105.75 146 ALA A C 1
ATOM 1020 O O . ALA A 1 146 ? 42.642 13.118 19.396 1.00 105.93 146 ALA A O 1
ATOM 1022 N N . LEU A 1 147 ? 41.914 15.275 19.436 1.00 102.95 147 LEU A N 1
ATOM 1023 C CA . LEU A 1 147 ? 40.634 14.998 20.072 1.00 99.78 147 LEU A CA 1
ATOM 1024 C C . LEU A 1 147 ? 39.700 15.973 19.432 1.00 99.72 147 LEU A C 1
ATOM 1025 O O . LEU A 1 147 ? 40.110 17.090 19.167 1.00 99.40 147 LEU A O 1
ATOM 1030 N N . GLU A 1 148 ? 38.447 15.600 19.237 1.00 99.30 148 GLU A N 1
ATOM 1031 C CA . GLU A 1 148 ? 37.549 16.543 18.637 1.00 100.34 148 GLU A CA 1
ATOM 1032 C C . GLU A 1 148 ? 37.330 17.669 19.698 1.00 96.95 148 GLU A C 1
ATOM 1033 O O . GLU A 1 148 ? 37.247 17.410 20.939 1.00 93.29 148 GLU A O 1
ATOM 1039 N N . GLU A 1 149 ? 37.285 18.905 19.169 1.00 96.94 149 GLU A N 1
ATOM 1040 C CA . GLU A 1 149 ? 37.092 20.090 19.963 1.00 94.71 149 GLU A CA 1
ATOM 1041 C C . GLU A 1 149 ? 35.926 19.949 20.925 1.00 92.62 149 GLU A C 1
ATOM 1042 O O . GLU A 1 149 ? 36.060 20.306 22.084 1.00 90.29 149 GLU A O 1
ATOM 1048 N N . SER A 1 150 ? 34.777 19.464 20.463 1.00 93.82 150 SER A N 1
ATOM 1049 C CA . SER A 1 150 ? 33.623 19.273 21.376 1.00 93.37 150 SER A CA 1
ATOM 1050 C C . SER A 1 150 ? 33.836 18.209 22.455 1.00 90.09 150 SER A C 1
ATOM 1051 O O . SER A 1 150 ? 33.336 18.320 23.570 1.00 89.17 150 SER A O 1
ATOM 1054 N N . THR A 1 151 ? 34.580 17.176 22.132 1.00 88.76 151 THR A N 1
ATOM 1055 C CA . THR A 1 151 ? 34.742 16.108 23.084 1.00 87.00 151 THR A CA 1
ATOM 1056 C C . THR A 1 151 ? 35.531 16.713 24.199 1.00 83.67 151 THR A C 1
ATOM 1057 O O . THR A 1 151 ? 35.091 16.791 25.369 1.00 82.56 151 THR A O 1
ATOM 1061 N N . LEU A 1 152 ? 36.702 17.186 23.829 1.00 82.57 152 LEU A N 1
ATOM 1062 C CA . LEU A 1 152 ? 37.552 17.839 24.820 1.00 80.22 152 LEU A CA 1
ATOM 1063 C C . LEU A 1 152 ? 36.823 18.978 25.560 1.00 79.33 152 LEU A C 1
ATOM 1064 O O . LEU A 1 152 ? 37.022 19.165 26.739 1.00 77.44 152 LEU A O 1
ATOM 1069 N N . THR A 1 153 ? 35.967 19.711 24.888 1.00 80.74 153 THR A N 1
ATOM 1070 C CA . THR A 1 153 ? 35.252 20.749 25.605 1.00 81.96 153 THR A CA 1
ATOM 1071 C C . THR A 1 153 ? 34.330 20.105 26.596 1.00 82.81 153 THR A C 1
ATOM 1072 O O . THR A 1 153 ? 34.290 20.503 27.768 1.00 81.68 153 THR A O 1
ATOM 1076 N N . THR A 1 154 ? 33.579 19.116 26.119 1.00 85.11 154 THR A N 1
ATOM 1077 C CA . THR A 1 154 ? 32.571 18.515 26.948 1.00 86.88 154 THR A CA 1
ATOM 1078 C C . THR A 1 154 ? 33.249 17.911 28.132 1.00 84.18 154 THR A C 1
ATOM 1079 O O . THR A 1 154 ? 32.713 17.915 29.219 1.00 84.30 154 THR A O 1
ATOM 1083 N N . ILE A 1 155 ? 34.463 17.427 27.932 1.00 82.45 155 ILE A N 1
ATOM 1084 C CA . ILE A 1 155 ? 35.195 16.821 29.044 1.00 81.47 155 ILE A CA 1
ATOM 1085 C C . ILE A 1 155 ? 35.683 17.870 30.011 1.00 79.68 155 ILE A C 1
ATOM 1086 O O . ILE A 1 155 ? 35.630 17.702 31.240 1.00 79.30 155 ILE A O 1
ATOM 1091 N N . TYR A 1 156 ? 36.176 18.964 29.469 1.00 79.30 156 TYR A N 1
ATOM 1092 C CA . TYR A 1 156 ? 36.754 19.986 30.344 1.00 78.32 156 TYR A CA 1
ATOM 1093 C C . TYR A 1 156 ? 35.656 20.628 31.178 1.00 78.81 156 TYR A C 1
ATOM 1094 O O . TYR A 1 156 ? 35.732 20.691 32.382 1.00 77.79 156 TYR A O 1
ATOM 1103 N N . LEU A 1 157 ? 34.555 20.930 30.551 1.00 81.45 157 LEU A N 1
ATOM 1104 C CA . LEU A 1 157 ? 33.386 21.318 31.308 1.00 84.35 157 LEU A CA 1
ATOM 1105 C C . LEU A 1 157 ? 32.992 20.330 32.398 1.00 86.18 157 LEU A C 1
ATOM 1106 O O . LEU A 1 157 ? 32.857 20.698 33.549 1.00 85.87 157 LEU A O 1
ATOM 1119 N N . THR A 1 159 ? 34.440 17.733 33.869 1.00 86.20 159 THR A N 1
ATOM 1120 C CA . THR A 1 159 ? 35.409 17.535 34.916 1.00 84.97 159 THR A CA 1
ATOM 1121 C C . THR A 1 159 ? 35.341 18.697 35.885 1.00 85.68 159 THR A C 1
ATOM 1122 O O . THR A 1 159 ? 35.389 18.507 37.100 1.00 86.06 159 THR A O 1
ATOM 1126 N N . PHE A 1 160 ? 35.236 19.905 35.318 1.00 85.74 160 PHE A N 1
ATOM 1127 C CA . PHE A 1 160 ? 35.220 21.139 36.094 1.00 86.15 160 PHE A CA 1
ATOM 1128 C C . PHE A 1 160 ? 34.101 21.153 37.104 1.00 89.34 160 PHE A C 1
ATOM 1129 O O . PHE A 1 160 ? 34.329 21.334 38.304 1.00 89.15 160 PHE A O 1
ATOM 1137 N N . PHE A 1 161 ? 32.895 20.933 36.600 1.00 92.69 161 PHE A N 1
ATOM 1138 C CA . PHE A 1 161 ? 31.734 20.894 37.458 1.00 97.74 161 PHE A CA 1
ATOM 1139 C C . PHE A 1 161 ? 31.783 19.761 38.466 1.00 99.84 161 PHE A C 1
ATOM 1140 O O . PHE A 1 161 ? 31.426 19.977 39.635 1.00 102.62 161 PHE A O 1
ATOM 1148 N N . PHE A 1 162 ? 32.289 18.596 38.045 1.00 99.01 162 PHE A N 1
ATOM 1149 C CA . PHE A 1 162 ? 32.516 17.463 38.961 1.00 100.52 162 PHE A CA 1
ATOM 1150 C C . PHE A 1 162 ? 33.554 17.810 40.047 1.00 99.66 162 PHE A C 1
ATOM 1151 O O . PHE A 1 162 ? 33.383 17.470 41.205 1.00 102.28 162 PHE A O 1
ATOM 1159 N N . TRP A 1 163 ? 34.635 18.474 39.656 1.00 97.04 163 TRP A N 1
ATOM 1160 C CA . TRP A 1 163 ? 35.715 18.872 40.584 1.00 96.88 163 TRP A CA 1
ATOM 1161 C C . TRP A 1 163 ? 35.253 19.793 41.698 1.00 99.31 163 TRP A C 1
ATOM 1162 O O . TRP A 1 163 ? 35.788 19.777 42.824 1.00 100.13 163 TRP A O 1
ATOM 1181 N N . ARG A 1 165 ? 32.575 19.843 43.495 1.00 109.99 165 ARG A N 1
ATOM 1182 C CA . ARG A 1 165 ? 32.042 19.176 44.670 1.00 114.01 165 ARG A CA 1
ATOM 1183 C C . ARG A 1 165 ? 32.783 17.851 44.939 1.00 113.53 165 ARG A C 1
ATOM 1184 O O . ARG A 1 165 ? 32.226 16.943 45.552 1.00 117.37 165 ARG A O 1
ATOM 1186 N N . ASP A 1 166 ? 34.037 17.744 44.491 1.00 108.93 166 ASP A N 1
ATOM 1187 C CA . ASP A 1 166 ? 34.873 16.598 44.860 1.00 108.45 166 ASP A CA 1
ATOM 1188 C C . ASP A 1 166 ? 35.595 16.916 46.148 1.00 109.77 166 ASP A C 1
ATOM 1189 O O . ASP A 1 166 ? 36.600 17.614 46.155 1.00 107.49 166 ASP A O 1
ATOM 1194 N N . GLU A 1 167 ? 35.076 16.378 47.243 1.00 114.39 167 GLU A N 1
ATOM 1195 C CA . GLU A 1 167 ? 35.660 16.571 48.583 1.00 116.75 167 GLU A CA 1
ATOM 1196 C C . GLU A 1 167 ? 36.845 15.661 48.919 1.00 116.97 167 GLU A C 1
ATOM 1197 O O . GLU A 1 167 ? 37.401 15.763 49.998 1.00 119.21 167 GLU A O 1
ATOM 1203 N N . SER A 1 168 ? 37.251 14.803 47.994 1.00 114.95 168 SER A N 1
ATOM 1204 C CA . SER A 1 168 ? 38.395 13.915 48.232 1.00 116.03 168 SER A CA 1
ATOM 1205 C C . SER A 1 168 ? 39.722 14.672 48.273 1.00 114.29 168 SER A C 1
ATOM 1206 O O . SER A 1 168 ? 39.824 15.815 47.794 1.00 111.81 168 SER A O 1
ATOM 1209 N N . GLU A 1 169 ? 40.738 14.028 48.837 1.00 116.59 169 GLU A N 1
ATOM 1210 C CA . GLU A 1 169 ? 42.015 14.702 49.092 1.00 116.57 169 GLU A CA 1
ATOM 1211 C C . GLU A 1 169 ? 42.815 14.824 47.814 1.00 112.27 169 GLU A C 1
ATOM 1212 O O . GLU A 1 169 ? 42.954 13.849 47.090 1.00 112.14 169 GLU A O 1
ATOM 1218 N N . ASN A 1 170 ? 43.313 16.027 47.535 1.00 109.33 170 ASN A N 1
ATOM 1219 C CA . ASN A 1 170 ? 44.077 16.297 46.311 1.00 105.74 170 ASN A CA 1
ATOM 1220 C C . ASN A 1 170 ? 43.207 16.185 45.028 1.00 101.18 170 ASN A C 1
ATOM 1221 O O . ASN A 1 170 ? 43.711 16.222 43.870 1.00 98.65 170 ASN A O 1
ATOM 1226 N N . SER A 1 171 ? 41.892 16.129 45.260 1.00 100.18 171 SER A N 1
ATOM 1227 C CA . SER A 1 171 ? 40.904 15.888 44.214 1.00 97.19 171 SER A CA 1
ATOM 1228 C C . SER A 1 171 ? 41.253 14.583 43.488 1.00 96.60 171 SER A C 1
ATOM 1229 O O . SER A 1 171 ? 41.143 14.500 42.286 1.00 93.89 171 SER A O 1
ATOM 1232 N N . ARG A 1 172 ? 41.679 13.576 44.248 1.00 99.10 172 ARG A N 1
ATOM 1233 C CA . ARG A 1 172 ? 41.933 12.253 43.719 1.00 99.40 172 ARG A CA 1
ATOM 1234 C C . ARG A 1 172 ? 40.833 11.891 42.710 1.00 96.96 172 ARG A C 1
ATOM 1235 O O . ARG A 1 172 ? 41.131 11.498 41.575 1.00 94.71 172 ARG A O 1
ATOM 1237 N N . HIS A 1 173 ? 39.575 12.077 43.114 1.00 97.34 173 HIS A N 1
ATOM 1238 C CA . HIS A 1 173 ? 38.461 11.554 42.351 1.00 97.16 173 HIS A CA 1
ATOM 1239 C C . HIS A 1 173 ? 38.435 12.227 40.983 1.00 93.34 173 HIS A C 1
ATOM 1240 O O . HIS A 1 173 ? 38.295 11.523 39.973 1.00 94.10 173 HIS A O 1
ATOM 1247 N N . THR A 1 174 ? 38.569 13.563 40.950 1.00 90.18 174 THR A N 1
ATOM 1248 C CA . THR A 1 174 ? 38.657 14.328 39.711 1.00 85.90 174 THR A CA 1
ATOM 1249 C C . THR A 1 174 ? 39.806 13.875 38.818 1.00 84.46 174 THR A C 1
ATOM 1250 O O . THR A 1 174 ? 39.630 13.700 37.652 1.00 82.91 174 THR A O 1
ATOM 1254 N N . ARG A 1 175 ? 40.991 13.704 39.373 1.00 85.88 175 ARG A N 1
ATOM 1255 C CA . ARG A 1 175 ? 42.175 13.305 38.605 1.00 86.44 175 ARG A CA 1
ATOM 1256 C C . ARG A 1 175 ? 41.884 12.036 37.855 1.00 86.98 175 ARG A C 1
ATOM 1257 O O . ARG A 1 175 ? 42.098 11.961 36.640 1.00 86.38 175 ARG A O 1
ATOM 1265 N N . GLN A 1 176 ? 41.377 11.039 38.565 1.00 89.11 176 GLN A N 1
ATOM 1266 C CA . GLN A 1 176 ? 40.998 9.769 37.927 1.00 90.12 176 GLN A CA 1
ATOM 1267 C C . GLN A 1 176 ? 39.895 9.948 36.905 1.00 88.20 176 GLN A C 1
ATOM 1268 O O . GLN A 1 176 ? 40.000 9.424 35.800 1.00 88.04 176 GLN A O 1
ATOM 1274 N N . PHE A 1 177 ? 38.870 10.721 37.258 1.00 87.18 177 PHE A N 1
ATOM 1275 C CA . PHE A 1 177 ? 37.741 10.995 36.348 1.00 86.11 177 PHE A CA 1
ATOM 1276 C C . PHE A 1 177 ? 38.221 11.564 35.027 1.00 83.28 177 PHE A C 1
ATOM 1277 O O . PHE A 1 177 ? 37.823 11.105 33.970 1.00 83.67 177 PHE A O 1
ATOM 1285 N N . LEU A 1 178 ? 39.091 12.554 35.103 1.00 81.25 178 LEU A N 1
ATOM 1286 C CA . LEU A 1 178 ? 39.637 13.198 33.918 1.00 79.34 178 LEU A CA 1
ATOM 1287 C C . LEU A 1 178 ? 40.487 12.262 33.105 1.00 79.83 178 LEU A C 1
ATOM 1288 O O . LEU A 1 178 ? 40.435 12.246 31.885 1.00 78.62 178 LEU A O 1
ATOM 1293 N N . LYS A 1 179 ? 41.311 11.508 33.809 1.00 81.97 179 LYS A N 1
ATOM 1294 C CA . LYS A 1 179 ? 42.187 10.542 33.166 1.00 83.75 179 LYS A CA 1
ATOM 1295 C C . LYS A 1 179 ? 41.389 9.539 32.349 1.00 84.55 179 LYS A C 1
ATOM 1296 O O . LYS A 1 179 ? 41.723 9.192 31.225 1.00 84.77 179 LYS A O 1
ATOM 1300 N N . ARG A 1 180 ? 40.319 9.061 32.921 1.00 85.74 180 ARG A N 1
ATOM 1301 C CA . ARG A 1 180 ? 39.559 8.073 32.222 1.00 87.72 180 ARG A CA 1
ATOM 1302 C C . ARG A 1 180 ? 38.891 8.600 30.998 1.00 86.66 180 ARG A C 1
ATOM 1303 O O . ARG A 1 180 ? 39.045 8.045 29.923 1.00 88.01 180 ARG A O 1
ATOM 1311 N N . HIS A 1 181 ? 38.183 9.695 31.130 1.00 84.91 181 HIS A N 1
ATOM 1312 C CA . HIS A 1 181 ? 37.462 10.205 29.981 1.00 84.83 181 HIS A CA 1
ATOM 1313 C C . HIS A 1 181 ? 38.415 10.599 28.859 1.00 83.50 181 HIS A C 1
ATOM 1314 O O . HIS A 1 181 ? 38.097 10.441 27.677 1.00 84.26 181 HIS A O 1
ATOM 1321 N N . LEU A 1 182 ? 39.578 11.122 29.220 1.00 82.08 182 LEU A N 1
ATOM 1322 C CA . LEU A 1 182 ? 40.542 11.526 28.209 1.00 81.79 182 LEU A CA 1
ATOM 1323 C C . LEU A 1 182 ? 41.084 10.351 27.518 1.00 84.38 182 LEU A C 1
ATOM 1324 O O . LEU A 1 182 ? 41.255 10.388 26.316 1.00 84.91 182 LEU A O 1
ATOM 1329 N N . THR A 1 183 ? 41.336 9.293 28.291 1.00 86.93 183 THR A N 1
ATOM 1330 C CA . THR A 1 183 ? 41.800 8.030 27.740 1.00 89.90 183 THR A CA 1
ATOM 1331 C C . THR A 1 183 ? 40.785 7.291 26.897 1.00 92.48 183 THR A C 1
ATOM 1332 O O . THR A 1 183 ? 41.099 6.929 25.771 1.00 93.21 183 THR A O 1
ATOM 1352 N N . ALA A 1 185 ? 38.116 8.367 25.459 1.00 96.16 185 ALA A N 1
ATOM 1353 C CA . ALA A 1 185 ? 37.905 9.240 24.282 1.00 96.58 185 ALA A CA 1
ATOM 1354 C C . ALA A 1 185 ? 39.012 9.174 23.204 1.00 97.17 185 ALA A C 1
ATOM 1355 O O . ALA A 1 185 ? 38.695 9.126 22.007 1.00 99.52 185 ALA A O 1
ATOM 1357 N N . ALA A 1 186 ? 40.280 9.196 23.631 1.00 95.54 186 ALA A N 1
ATOM 1358 C CA . ALA A 1 186 ? 41.422 9.000 22.752 1.00 96.80 186 ALA A CA 1
ATOM 1359 C C . ALA A 1 186 ? 41.256 7.658 21.999 1.00 100.85 186 ALA A C 1
ATOM 1360 O O . ALA A 1 186 ? 41.097 7.622 20.779 1.00 103.92 186 ALA A O 1
ATOM 1362 N N . TRP A 1 187 ? 41.216 6.548 22.719 1.00 101.56 187 TRP A N 1
ATOM 1363 C CA . TRP A 1 187 ? 41.116 5.265 22.066 1.00 104.45 187 TRP A CA 1
ATOM 1364 C C . TRP A 1 187 ? 40.044 5.261 20.993 1.00 106.87 187 TRP A C 1
ATOM 1365 O O . TRP A 1 187 ? 40.269 4.715 19.937 1.00 110.33 187 TRP A O 1
ATOM 1376 N N . LEU A 1 188 ? 38.914 5.918 21.237 1.00 106.37 188 LEU A N 1
ATOM 1377 C CA . LEU A 1 188 ? 37.858 6.049 20.215 1.00 109.08 188 LEU A CA 1
ATOM 1378 C C . LEU A 1 188 ? 38.015 7.344 19.380 1.00 109.68 188 LEU A C 1
ATOM 1379 O O . LEU A 1 188 ? 38.399 7.270 18.207 1.00 113.07 188 LEU A O 1
ATOM 1384 C CA . ASP B 1 6 ? 7.737 0.771 17.078 1.00 125.40 6 ASP B CA 1
ATOM 1385 C C . ASP B 1 6 ? 6.848 1.163 18.272 1.00 121.54 6 ASP B C 1
ATOM 1386 O O . ASP B 1 6 ? 7.370 1.564 19.310 1.00 116.95 6 ASP B O 1
ATOM 1387 N N . PRO B 1 7 ? 5.504 1.035 18.135 1.00 124.53 7 PRO B N 1
ATOM 1388 C CA . PRO B 1 7 ? 4.510 1.563 19.107 1.00 122.77 7 PRO B CA 1
ATOM 1389 C C . PRO B 1 7 ? 4.619 0.976 20.505 1.00 116.29 7 PRO B C 1
ATOM 1390 O O . PRO B 1 7 ? 4.275 1.651 21.492 1.00 114.55 7 PRO B O 1
ATOM 1402 N N . ARG B 1 9 ? 7.678 -0.127 21.898 1.00 100.30 9 ARG B N 1
ATOM 1403 C CA . ARG B 1 9 ? 8.863 0.461 22.506 1.00 96.54 9 ARG B CA 1
ATOM 1404 C C . ARG B 1 9 ? 8.514 1.836 23.099 1.00 95.60 9 ARG B C 1
ATOM 1405 O O . ARG B 1 9 ? 8.881 2.141 24.243 1.00 91.83 9 ARG B O 1
ATOM 1413 N N . ASP B 1 10 ? 7.792 2.643 22.307 1.00 99.13 10 ASP B N 1
ATOM 1414 C CA . ASP B 1 10 ? 7.380 4.022 22.664 1.00 99.80 10 ASP B CA 1
ATOM 1415 C C . ASP B 1 10 ? 6.423 4.042 23.838 1.00 97.30 10 ASP B C 1
ATOM 1416 O O . ASP B 1 10 ? 6.575 4.848 24.734 1.00 96.16 10 ASP B O 1
ATOM 1421 N N . ALA B 1 11 ? 5.456 3.137 23.843 1.00 97.49 11 ALA B N 1
ATOM 1422 C CA . ALA B 1 11 ? 4.538 2.991 24.973 1.00 96.09 11 ALA B CA 1
ATOM 1423 C C . ALA B 1 11 ? 5.274 2.674 26.265 1.00 90.39 11 ALA B C 1
ATOM 1424 O O . ALA B 1 11 ? 4.873 3.111 27.338 1.00 89.79 11 ALA B O 1
ATOM 1426 N N . ILE B 1 12 ? 6.370 1.942 26.166 1.00 87.23 12 ILE B N 1
ATOM 1427 C CA . ILE B 1 12 ? 7.232 1.713 27.355 1.00 83.73 12 ILE B CA 1
ATOM 1428 C C . ILE B 1 12 ? 7.796 3.064 27.859 1.00 83.12 12 ILE B C 1
ATOM 1429 O O . ILE B 1 12 ? 7.631 3.441 29.034 1.00 82.30 12 ILE B O 1
ATOM 1434 N N . VAL B 1 13 ? 8.434 3.795 26.945 1.00 84.25 13 VAL B N 1
ATOM 1435 C CA . VAL B 1 13 ? 9.079 5.030 27.306 1.00 84.52 13 VAL B CA 1
ATOM 1436 C C . VAL B 1 13 ? 8.053 5.957 27.893 1.00 86.12 13 VAL B C 1
ATOM 1437 O O . VAL B 1 13 ? 8.248 6.454 28.975 1.00 85.20 13 VAL B O 1
ATOM 1441 N N . ASP B 1 14 ? 6.943 6.137 27.200 1.00 89.27 14 ASP B N 1
ATOM 1442 C CA . ASP B 1 14 ? 5.874 6.977 27.715 1.00 92.59 14 ASP B CA 1
ATOM 1443 C C . ASP B 1 14 ? 5.518 6.568 29.132 1.00 90.96 14 ASP B C 1
ATOM 1444 O O . ASP B 1 14 ? 5.394 7.396 30.043 1.00 92.38 14 ASP B O 1
ATOM 1449 N N . THR B 1 15 ? 5.365 5.276 29.320 1.00 89.16 15 THR B N 1
ATOM 1450 C CA . THR B 1 15 ? 4.928 4.769 30.608 1.00 88.79 15 THR B CA 1
ATOM 1451 C C . THR B 1 15 ? 5.949 5.018 31.689 1.00 86.21 15 THR B C 1
ATOM 1452 O O . THR B 1 15 ? 5.620 5.484 32.784 1.00 86.89 15 THR B O 1
ATOM 1456 N N . ALA B 1 16 ? 7.187 4.689 31.347 1.00 83.52 16 ALA B N 1
ATOM 1457 C CA . ALA B 1 16 ? 8.325 4.917 32.214 1.00 82.42 16 ALA B CA 1
ATOM 1458 C C . ALA B 1 16 ? 8.298 6.321 32.705 1.00 84.63 16 ALA B C 1
ATOM 1459 O O . ALA B 1 16 ? 8.450 6.588 33.882 1.00 86.13 16 ALA B O 1
ATOM 1461 N N . VAL B 1 17 ? 8.088 7.219 31.767 1.00 86.36 17 VAL B N 1
ATOM 1462 C CA . VAL B 1 17 ? 8.241 8.658 31.985 1.00 88.97 17 VAL B CA 1
ATOM 1463 C C . VAL B 1 17 ? 7.065 9.249 32.781 1.00 91.94 17 VAL B C 1
ATOM 1464 O O . VAL B 1 17 ? 7.299 10.012 33.682 1.00 93.61 17 VAL B O 1
ATOM 1468 N N . GLU B 1 18 ? 5.823 8.874 32.468 1.00 93.36 18 GLU B N 1
ATOM 1469 C CA . GLU B 1 18 ? 4.676 9.200 33.315 1.00 96.84 18 GLU B CA 1
ATOM 1470 C C . GLU B 1 18 ? 4.909 8.742 34.733 1.00 96.29 18 GLU B C 1
ATOM 1471 O O . GLU B 1 18 ? 4.756 9.525 35.662 1.00 99.60 18 GLU B O 1
ATOM 1473 N N . LEU B 1 19 ? 5.311 7.491 34.917 1.00 93.93 19 LEU B N 1
ATOM 1474 C CA . LEU B 1 19 ? 5.564 6.950 36.261 1.00 94.39 19 LEU B CA 1
ATOM 1475 C C . LEU B 1 19 ? 6.503 7.858 37.038 1.00 94.98 19 LEU B C 1
ATOM 1476 O O . LEU B 1 19 ? 6.265 8.119 38.217 1.00 97.83 19 LEU B O 1
ATOM 1481 N N . ALA B 1 20 ? 7.585 8.278 36.379 1.00 92.78 20 ALA B N 1
ATOM 1482 C CA . ALA B 1 20 ? 8.646 9.007 37.044 1.00 94.19 20 ALA B CA 1
ATOM 1483 C C . ALA B 1 20 ? 8.109 10.340 37.502 1.00 99.38 20 ALA B C 1
ATOM 1484 O O . ALA B 1 20 ? 8.441 10.832 38.592 1.00 102.57 20 ALA B O 1
ATOM 1486 N N . ALA B 1 21 ? 7.250 10.910 36.664 1.00 101.06 21 ALA B N 1
ATOM 1487 C CA . ALA B 1 21 ? 6.580 12.129 36.971 1.00 106.42 21 ALA B CA 1
ATOM 1488 C C . ALA B 1 21 ? 5.900 12.009 38.328 1.00 110.27 21 ALA B C 1
ATOM 1489 O O . ALA B 1 21 ? 6.258 12.752 39.225 1.00 114.09 21 ALA B O 1
ATOM 1491 N N . HIS B 1 22 ? 4.950 11.078 38.490 1.00 110.35 22 HIS B N 1
ATOM 1492 C CA . HIS B 1 22 ? 4.134 11.033 39.728 1.00 115.32 22 HIS B CA 1
ATOM 1493 C C . HIS B 1 22 ? 4.990 10.802 40.952 1.00 115.65 22 HIS B C 1
ATOM 1494 O O . HIS B 1 22 ? 4.668 11.266 42.037 1.00 121.11 22 HIS B O 1
ATOM 1501 N N . THR B 1 23 ? 6.066 10.052 40.766 1.00 111.08 23 THR B N 1
ATOM 1502 C CA . THR B 1 23 ? 6.927 9.665 41.868 1.00 111.60 23 THR B CA 1
ATOM 1503 C C . THR B 1 23 ? 8.314 10.279 41.759 1.00 110.61 23 THR B C 1
ATOM 1504 O O . THR B 1 23 ? 8.488 11.337 42.277 1.00 114.79 23 THR B O 1
ATOM 1508 N N . SER B 1 24 ? 9.273 9.635 41.114 1.00 106.59 24 SER B N 1
ATOM 1509 C CA . SER B 1 24 ? 10.526 10.281 40.708 1.00 106.11 24 SER B CA 1
ATOM 1510 C C . SER B 1 24 ? 11.101 9.254 39.721 1.00 101.83 24 SER B C 1
ATOM 1511 O O . SER B 1 24 ? 10.576 8.134 39.559 1.00 100.08 24 SER B O 1
ATOM 1514 N N . TRP B 1 25 ? 12.206 9.625 39.103 1.00 101.41 25 TRP B N 1
ATOM 1515 C CA . TRP B 1 25 ? 12.944 8.706 38.235 1.00 97.66 25 TRP B CA 1
ATOM 1516 C C . TRP B 1 25 ? 13.566 7.543 39.018 1.00 97.78 25 TRP B C 1
ATOM 1517 O O . TRP B 1 25 ? 13.266 6.404 38.733 1.00 96.14 25 TRP B O 1
ATOM 1528 N N . GLU B 1 26 ? 14.404 7.843 40.011 1.00 101.74 26 GLU B N 1
ATOM 1529 C CA . GLU B 1 26 ? 15.025 6.836 40.912 1.00 103.57 26 GLU B CA 1
ATOM 1530 C C . GLU B 1 26 ? 14.048 5.744 41.323 1.00 101.88 26 GLU B C 1
ATOM 1531 O O . GLU B 1 26 ? 14.389 4.599 41.317 1.00 101.21 26 GLU B O 1
ATOM 1533 N N . ALA B 1 27 ? 12.821 6.133 41.635 1.00 102.07 27 ALA B N 1
ATOM 1534 C CA . ALA B 1 27 ? 11.749 5.234 42.036 1.00 102.08 27 ALA B CA 1
ATOM 1535 C C . ALA B 1 27 ? 11.192 4.342 40.954 1.00 98.32 27 ALA B C 1
ATOM 1536 O O . ALA B 1 27 ? 10.285 3.557 41.224 1.00 98.80 27 ALA B O 1
ATOM 1538 N N . VAL B 1 28 ? 11.646 4.487 39.716 1.00 95.34 28 VAL B N 1
ATOM 1539 C CA . VAL B 1 28 ? 11.031 3.725 38.644 1.00 92.47 28 VAL B CA 1
ATOM 1540 C C . VAL B 1 28 ? 11.716 2.399 38.415 1.00 91.95 28 VAL B C 1
ATOM 1541 O O . VAL B 1 28 ? 12.915 2.374 38.157 1.00 93.15 28 VAL B O 1
ATOM 1545 N N . ARG B 1 29 ? 10.950 1.312 38.491 1.00 91.69 29 ARG B N 1
ATOM 1546 C CA . ARG B 1 29 ? 11.440 -0.006 38.139 1.00 90.57 29 ARG B CA 1
ATOM 1547 C C . ARG B 1 29 ? 10.702 -0.544 36.926 1.00 87.73 29 ARG B C 1
ATOM 1548 O O . ARG B 1 29 ? 9.543 -0.176 36.659 1.00 87.43 29 ARG B O 1
ATOM 1553 N N . LEU B 1 30 ? 11.342 -1.464 36.216 1.00 86.29 30 LEU B N 1
ATOM 1554 C CA . LEU B 1 30 ? 10.685 -2.084 35.081 1.00 84.58 30 LEU B CA 1
ATOM 1555 C C . LEU B 1 30 ? 9.502 -2.924 35.592 1.00 87.20 30 LEU B C 1
ATOM 1556 O O . LEU B 1 30 ? 8.502 -3.065 34.866 1.00 87.97 30 LEU B O 1
ATOM 1561 N N . TYR B 1 31 ? 9.534 -3.368 36.833 1.00 89.38 31 TYR B N 1
ATOM 1562 C CA . TYR B 1 31 ? 8.428 -4.125 37.325 1.00 92.73 31 TYR B CA 1
ATOM 1563 C C . TYR B 1 31 ? 7.179 -3.289 37.241 1.00 92.83 31 TYR B C 1
ATOM 1564 O O . TYR B 1 31 ? 6.131 -3.730 36.852 1.00 94.68 31 TYR B O 1
ATOM 1573 N N . ASP B 1 32 ? 7.298 -2.041 37.599 1.00 92.62 32 ASP B N 1
ATOM 1574 C CA . ASP B 1 32 ? 6.157 -1.107 37.569 1.00 94.11 32 ASP B CA 1
ATOM 1575 C C . ASP B 1 32 ? 5.675 -0.689 36.189 1.00 91.93 32 ASP B C 1
ATOM 1576 O O . ASP B 1 32 ? 4.471 -0.460 35.973 1.00 94.54 32 ASP B O 1
ATOM 1581 N N . ILE B 1 33 ? 6.610 -0.589 35.254 1.00 88.03 33 ILE B N 1
ATOM 1582 C CA . ILE B 1 33 ? 6.241 -0.276 33.879 1.00 86.23 33 ILE B CA 1
ATOM 1583 C C . ILE B 1 33 ? 5.367 -1.394 33.336 1.00 88.03 33 ILE B C 1
ATOM 1584 O O . ILE B 1 33 ? 4.309 -1.145 32.743 1.00 89.56 33 ILE B O 1
ATOM 1589 N N . ALA B 1 34 ? 5.836 -2.625 33.571 1.00 88.11 34 ALA B N 1
ATOM 1590 C CA . ALA B 1 34 ? 5.104 -3.841 33.268 1.00 90.33 34 ALA B CA 1
ATOM 1591 C C . ALA B 1 34 ? 3.719 -3.798 33.910 1.00 94.19 34 ALA B C 1
ATOM 1592 O O . ALA B 1 34 ? 2.690 -4.086 33.294 1.00 96.54 34 ALA B O 1
ATOM 1594 N N . ALA B 1 35 ? 3.703 -3.386 35.160 1.00 95.18 35 ALA B N 1
ATOM 1595 C CA . ALA B 1 35 ? 2.470 -3.357 35.909 1.00 100.69 35 ALA B CA 1
ATOM 1596 C C . ALA B 1 35 ? 1.533 -2.311 35.342 1.00 102.59 35 ALA B C 1
ATOM 1597 O O . ALA B 1 35 ? 0.362 -2.577 35.088 1.00 107.59 35 ALA B O 1
ATOM 1599 N N . ARG B 1 36 ? 2.053 -1.138 35.069 1.00 99.66 36 ARG B N 1
ATOM 1600 C CA . ARG B 1 36 ? 1.182 -0.145 34.515 1.00 102.51 36 ARG B CA 1
ATOM 1601 C C . ARG B 1 36 ? 0.631 -0.574 33.170 1.00 103.50 36 ARG B C 1
ATOM 1602 O O . ARG B 1 36 ? -0.548 -0.434 32.909 1.00 109.19 36 ARG B O 1
ATOM 1610 N N . LEU B 1 37 ? 1.475 -1.123 32.320 1.00 99.33 37 LEU B N 1
ATOM 1611 C CA . LEU B 1 37 ? 1.022 -1.479 30.996 1.00 101.12 37 LEU B CA 1
ATOM 1612 C C . LEU B 1 37 ? 0.168 -2.741 30.954 1.00 105.82 37 LEU B C 1
ATOM 1613 O O . LEU B 1 37 ? -0.390 -3.063 29.914 1.00 108.91 37 LEU B O 1
ATOM 1618 N N . ALA B 1 38 ? 0.064 -3.429 32.087 1.00 107.26 38 ALA B N 1
ATOM 1619 C CA . ALA B 1 38 ? -0.661 -4.689 32.190 1.00 112.47 38 ALA B CA 1
ATOM 1620 C C . ALA B 1 38 ? 0.007 -5.819 31.363 1.00 111.47 38 ALA B C 1
ATOM 1621 O O . ALA B 1 38 ? -0.664 -6.622 30.734 1.00 115.89 38 ALA B O 1
ATOM 1623 N N . VAL B 1 39 ? 1.335 -5.838 31.346 1.00 106.18 39 VAL B N 1
ATOM 1624 C CA . VAL B 1 39 ? 2.097 -6.863 30.651 1.00 105.56 39 VAL B CA 1
ATOM 1625 C C . VAL B 1 39 ? 3.158 -7.436 31.586 1.00 103.56 39 VAL B C 1
ATOM 1626 O O . VAL B 1 39 ? 3.419 -6.900 32.638 1.00 102.20 39 VAL B O 1
ATOM 1630 N N . SER B 1 40 ? 3.797 -8.517 31.159 1.00 104.42 40 SER B N 1
ATOM 1631 C CA . SER B 1 40 ? 4.811 -9.194 31.953 1.00 103.92 40 SER B CA 1
ATOM 1632 C C . SER B 1 40 ? 6.161 -8.494 31.894 1.00 98.50 40 SER B C 1
ATOM 1633 O O . SER B 1 40 ? 6.533 -7.920 30.893 1.00 96.29 40 SER B O 1
ATOM 1636 N N . LEU B 1 41 ? 6.913 -8.594 32.970 1.00 97.82 41 LEU B N 1
ATOM 1637 C CA . LEU B 1 41 ? 8.271 -8.118 32.975 1.00 94.56 41 LEU B CA 1
ATOM 1638 C C . LEU B 1 41 ? 9.149 -8.732 31.903 1.00 94.93 41 LEU B C 1
ATOM 1639 O O . LEU B 1 41 ? 10.094 -8.096 31.473 1.00 92.68 41 LEU B O 1
ATOM 1644 N N . ASP B 1 42 ? 8.850 -9.963 31.492 1.00 99.31 42 ASP B N 1
ATOM 1645 C CA . ASP B 1 42 ? 9.580 -10.633 30.411 1.00 100.94 42 ASP B CA 1
ATOM 1646 C C . ASP B 1 42 ? 9.356 -9.933 29.101 1.00 98.58 42 ASP B C 1
ATOM 1647 O O . ASP B 1 42 ? 10.227 -9.935 28.267 1.00 98.41 42 ASP B O 1
ATOM 1652 N N . GLU B 1 43 ? 8.165 -9.379 28.920 1.00 98.20 43 GLU B N 1
ATOM 1653 C CA . GLU B 1 43 ? 7.847 -8.615 27.724 1.00 97.54 43 GLU B CA 1
ATOM 1654 C C . GLU B 1 43 ? 8.689 -7.352 27.667 1.00 92.50 43 GLU B C 1
ATOM 1655 O O . GLU B 1 43 ? 9.361 -7.086 26.667 1.00 92.23 43 GLU B O 1
ATOM 1661 N N . ILE B 1 44 ? 8.672 -6.591 28.751 1.00 89.19 44 ILE B N 1
ATOM 1662 C CA . ILE B 1 44 ? 9.388 -5.341 28.803 1.00 85.28 44 ILE B CA 1
ATOM 1663 C C . ILE B 1 44 ? 10.853 -5.551 28.542 1.00 84.42 44 ILE B C 1
ATOM 1664 O O . ILE B 1 44 ? 11.475 -4.727 27.896 1.00 83.89 44 ILE B O 1
ATOM 1669 N N . ARG B 1 45 ? 11.421 -6.642 29.020 1.00 85.24 45 ARG B N 1
ATOM 1670 C CA . ARG B 1 45 ? 12.854 -6.791 28.927 1.00 85.27 45 ARG B CA 1
ATOM 1671 C C . ARG B 1 45 ? 13.274 -7.195 27.548 1.00 86.65 45 ARG B C 1
ATOM 1672 O O . ARG B 1 45 ? 14.454 -7.272 27.270 1.00 88.50 45 ARG B O 1
ATOM 1680 N N . LEU B 1 46 ? 12.314 -7.457 26.679 1.00 86.88 46 LEU B N 1
ATOM 1681 C CA . LEU B 1 46 ? 12.633 -7.704 25.287 1.00 89.74 46 LEU B CA 1
ATOM 1682 C C . LEU B 1 46 ? 13.193 -6.444 24.670 1.00 88.94 46 LEU B C 1
ATOM 1683 O O . LEU B 1 46 ? 14.139 -6.469 23.879 1.00 91.80 46 LEU B O 1
ATOM 1688 N N . TYR B 1 47 ? 12.576 -5.339 25.042 1.00 86.29 47 TYR B N 1
ATOM 1689 C CA . TYR B 1 47 ? 12.933 -4.022 24.558 1.00 85.32 47 TYR B CA 1
ATOM 1690 C C . TYR B 1 47 ? 14.007 -3.398 25.392 1.00 84.17 47 TYR B C 1
ATOM 1691 O O . TYR B 1 47 ? 15.002 -2.937 24.857 1.00 86.15 47 TYR B O 1
ATOM 1700 N N . PHE B 1 48 ? 13.796 -3.379 26.705 1.00 82.50 48 PHE B N 1
ATOM 1701 C CA . PHE B 1 48 ? 14.750 -2.749 27.654 1.00 82.56 48 PHE B CA 1
ATOM 1702 C C . PHE B 1 48 ? 15.203 -3.688 28.778 1.00 83.42 48 PHE B C 1
ATOM 1703 O O . PHE B 1 48 ? 14.407 -4.090 29.610 1.00 82.20 48 PHE B O 1
ATOM 1711 N N . ARG B 1 49 ? 16.493 -3.980 28.798 1.00 86.52 49 ARG B N 1
ATOM 1712 C CA . ARG B 1 49 ? 17.051 -4.821 29.826 1.00 89.80 49 ARG B CA 1
ATOM 1713 C C . ARG B 1 49 ? 17.515 -4.050 31.050 1.00 90.15 49 ARG B C 1
ATOM 1714 O O . ARG B 1 49 ? 17.749 -4.663 32.084 1.00 92.21 49 ARG B O 1
ATOM 1722 N N . GLU B 1 50 ? 17.649 -2.726 30.918 1.00 89.24 50 GLU B N 1
ATOM 1723 C CA . GLU B 1 50 ? 18.180 -1.820 31.957 1.00 90.17 50 GLU B CA 1
ATOM 1724 C C . GLU B 1 50 ? 17.452 -0.473 31.948 1.00 87.17 50 GLU B C 1
ATOM 1725 O O . GLU B 1 50 ? 16.889 -0.047 30.934 1.00 86.06 50 GLU B O 1
ATOM 1731 N N . LYS B 1 51 ? 17.509 0.216 33.079 1.00 118.68 51 LYS B N 1
ATOM 1732 C CA . LYS B 1 51 ? 16.878 1.487 33.248 1.00 115.23 51 LYS B CA 1
ATOM 1733 C C . LYS B 1 51 ? 17.611 2.500 32.368 1.00 111.42 51 LYS B C 1
ATOM 1734 O O . LYS B 1 51 ? 16.977 3.352 31.754 1.00 107.64 51 LYS B O 1
ATOM 1740 N N . ASP B 1 52 ? 18.936 2.407 32.280 1.00 112.46 52 ASP B N 1
ATOM 1741 C CA . ASP B 1 52 ? 19.702 3.327 31.391 1.00 109.81 52 ASP B CA 1
ATOM 1742 C C . ASP B 1 52 ? 19.160 3.315 30.002 1.00 105.33 52 ASP B C 1
ATOM 1743 O O . ASP B 1 52 ? 18.962 4.362 29.418 1.00 102.92 52 ASP B O 1
ATOM 1748 N N . GLU B 1 53 ? 18.946 2.121 29.469 1.00 105.35 53 GLU B N 1
ATOM 1749 C CA . GLU B 1 53 ? 18.545 1.963 28.091 1.00 102.28 53 GLU B CA 1
ATOM 1750 C C . GLU B 1 53 ? 17.353 2.826 27.802 1.00 98.27 53 GLU B C 1
ATOM 1751 O O . GLU B 1 53 ? 17.241 3.337 26.711 1.00 96.47 53 GLU B O 1
ATOM 1757 N N . LEU B 1 54 ? 16.480 3.012 28.775 1.00 97.81 54 LEU B N 1
ATOM 1758 C CA . LEU B 1 54 ? 15.373 3.985 28.624 1.00 95.67 54 LEU B CA 1
ATOM 1759 C C . LEU B 1 54 ? 15.766 5.489 28.410 1.00 92.53 54 LEU B C 1
ATOM 1760 O O . LEU B 1 54 ? 15.133 6.199 27.654 1.00 89.68 54 LEU B O 1
ATOM 1765 N N . ILE B 1 55 ? 16.787 5.942 29.124 1.00 93.15 55 ILE B N 1
ATOM 1766 C CA . ILE B 1 55 ? 17.306 7.294 28.986 1.00 91.32 55 ILE B CA 1
ATOM 1767 C C . ILE B 1 55 ? 17.727 7.452 27.548 1.00 89.53 55 ILE B C 1
ATOM 1768 O O . ILE B 1 55 ? 17.326 8.411 26.875 1.00 87.51 55 ILE B O 1
ATOM 1773 N N . ASP B 1 56 ? 18.514 6.496 27.064 1.00 90.60 56 ASP B N 1
ATOM 1774 C CA . ASP B 1 56 ? 18.886 6.526 25.668 1.00 89.78 56 ASP B CA 1
ATOM 1775 C C . ASP B 1 56 ? 17.666 6.807 24.818 1.00 87.45 56 ASP B C 1
ATOM 1776 O O . ASP B 1 56 ? 17.611 7.782 24.115 1.00 85.98 56 ASP B O 1
ATOM 1781 N N . ALA B 1 57 ? 16.658 5.972 24.934 1.00 88.01 57 ALA B N 1
ATOM 1782 C CA . ALA B 1 57 ? 15.445 6.126 24.134 1.00 87.27 57 ALA B CA 1
ATOM 1783 C C . ALA B 1 57 ? 14.843 7.540 24.249 1.00 85.57 57 ALA B C 1
ATOM 1784 O O . ALA B 1 57 ? 14.356 8.106 23.273 1.00 85.36 57 ALA B O 1
ATOM 1786 N N . TRP B 1 58 ? 14.886 8.118 25.431 1.00 85.53 58 TRP B N 1
ATOM 1787 C CA . TRP B 1 58 ? 14.286 9.427 25.621 1.00 85.63 58 TRP B CA 1
ATOM 1788 C C . TRP B 1 58 ? 15.019 10.447 24.786 1.00 83.86 58 TRP B C 1
ATOM 1789 O O . TRP B 1 58 ? 14.437 11.191 24.042 1.00 82.81 58 TRP B O 1
ATOM 1800 N N . PHE B 1 59 ? 16.322 10.433 24.909 1.00 83.72 59 PHE B N 1
ATOM 1801 C CA . PHE B 1 59 ? 17.122 11.346 24.173 1.00 82.91 59 PHE B CA 1
ATOM 1802 C C . PHE B 1 59 ? 17.114 11.043 22.669 1.00 83.46 59 PHE B C 1
ATOM 1803 O O . PHE B 1 59 ? 17.284 11.920 21.847 1.00 83.35 59 PHE B O 1
ATOM 1811 N N . ASP B 1 60 ? 16.888 9.810 22.284 1.00 85.58 60 ASP B N 1
ATOM 1812 C CA . ASP B 1 60 ? 16.750 9.511 20.865 1.00 86.78 60 ASP B CA 1
ATOM 1813 C C . ASP B 1 60 ? 15.422 9.988 20.335 1.00 86.95 60 ASP B C 1
ATOM 1814 O O . ASP B 1 60 ? 15.288 10.305 19.155 1.00 88.00 60 ASP B O 1
ATOM 1819 N N . ARG B 1 61 ? 14.431 10.057 21.195 1.00 86.71 61 ARG B N 1
ATOM 1820 C CA . ARG B 1 61 ? 13.196 10.611 20.745 1.00 87.85 61 ARG B CA 1
ATOM 1821 C C . ARG B 1 61 ? 13.337 12.117 20.396 1.00 87.10 61 ARG B C 1
ATOM 1822 O O . ARG B 1 61 ? 12.813 12.548 19.384 1.00 88.88 61 ARG B O 1
ATOM 1830 N N . ALA B 1 62 ? 14.044 12.886 21.229 1.00 85.37 62 ALA B N 1
ATOM 1831 C CA . ALA B 1 62 ? 14.371 14.296 20.958 1.00 84.31 62 ALA B CA 1
ATOM 1832 C C . ALA B 1 62 ? 15.142 14.412 19.660 1.00 84.32 62 ALA B C 1
ATOM 1833 O O . ALA B 1 62 ? 14.724 15.145 18.767 1.00 84.76 62 ALA B O 1
ATOM 1835 N N . ASP B 1 63 ? 16.240 13.642 19.546 1.00 84.07 63 ASP B N 1
ATOM 1836 C CA . ASP B 1 63 ? 17.094 13.631 18.333 1.00 84.49 63 ASP B CA 1
ATOM 1837 C C . ASP B 1 63 ? 16.322 13.422 17.027 1.00 86.32 63 ASP B C 1
ATOM 1838 O O . ASP B 1 63 ? 16.781 13.806 15.950 1.00 87.10 63 ASP B O 1
ATOM 1843 N N . SER B 1 64 ? 15.164 12.787 17.116 1.00 87.40 64 SER B N 1
ATOM 1844 C CA . SER B 1 64 ? 14.396 12.491 15.923 1.00 90.33 64 SER B CA 1
ATOM 1845 C C . SER B 1 64 ? 13.420 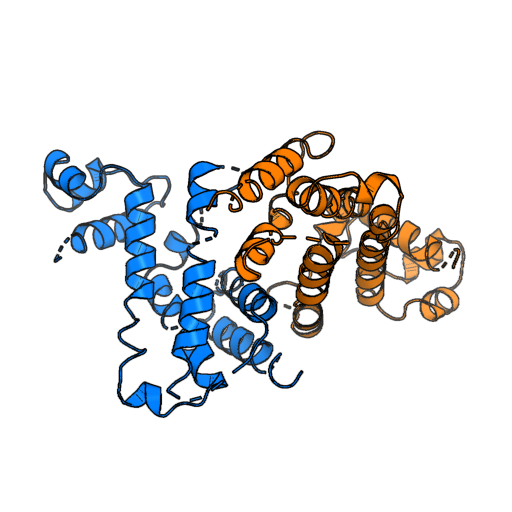13.619 15.605 1.00 91.06 64 SER B C 1
ATOM 1846 O O . SER B 1 64 ? 13.156 13.894 14.429 1.00 93.23 64 SER B O 1
ATOM 1849 N N . ARG B 1 65 ? 12.873 14.257 16.638 1.00 89.87 65 ARG B N 1
ATOM 1850 C CA . ARG B 1 65 ? 12.043 15.455 16.417 1.00 91.63 65 ARG B CA 1
ATOM 1851 C C . ARG B 1 65 ? 12.887 16.488 15.706 1.00 90.54 65 ARG B C 1
ATOM 1852 O O . ARG B 1 65 ? 12.475 17.070 14.719 1.00 92.68 65 ARG B O 1
ATOM 1864 N N . LEU B 1 67 ? 15.465 15.828 13.866 1.00 90.43 67 LEU B N 1
ATOM 1865 C CA . LEU B 1 67 ? 15.713 15.344 12.504 1.00 93.03 67 LEU B CA 1
ATOM 1866 C C . LEU B 1 67 ? 14.543 15.653 11.600 1.00 96.81 67 LEU B C 1
ATOM 1867 O O . LEU B 1 67 ? 14.760 16.135 10.509 1.00 99.61 67 LEU B O 1
ATOM 1872 N N . LYS B 1 68 ? 13.311 15.411 12.047 1.00 97.81 68 LYS B N 1
ATOM 1873 C CA . LYS B 1 68 ? 12.130 15.691 11.199 1.00 102.95 68 LYS B CA 1
ATOM 1874 C C . LYS B 1 68 ? 12.156 17.162 10.759 1.00 104.62 68 LYS B C 1
ATOM 1875 O O . LYS B 1 68 ? 11.973 17.494 9.588 1.00 108.73 68 LYS B O 1
ATOM 1877 N N . GLU B 1 69 ? 12.418 18.031 11.729 1.00 101.77 69 GLU B N 1
ATOM 1878 C CA . GLU B 1 69 ? 12.526 19.430 11.500 1.00 102.73 69 GLU B CA 1
ATOM 1879 C C . GLU B 1 69 ? 13.611 19.684 10.495 1.00 103.95 69 GLU B C 1
ATOM 1880 O O . GLU B 1 69 ? 13.381 20.389 9.529 1.00 108.72 69 GLU B O 1
ATOM 1886 N N . ALA B 1 70 ? 14.782 19.093 10.683 1.00 101.41 70 ALA B N 1
ATOM 1887 C CA . ALA B 1 70 ? 15.935 19.382 9.812 1.00 102.64 70 ALA B CA 1
ATOM 1888 C C . ALA B 1 70 ? 15.750 19.047 8.320 1.00 108.42 70 ALA B C 1
ATOM 1889 O O . ALA B 1 70 ? 16.612 19.345 7.507 1.00 110.33 70 ALA B O 1
ATOM 1891 N N . GLU B 1 71 ? 14.640 18.430 7.963 1.00 111.98 71 GLU B N 1
ATOM 1892 C CA . GLU B 1 71 ? 14.371 18.128 6.575 1.00 119.03 71 GLU B CA 1
ATOM 1893 C C . GLU B 1 71 ? 13.041 18.704 6.096 1.00 124.01 71 GLU B C 1
ATOM 1894 O O . GLU B 1 71 ? 12.635 18.455 4.975 1.00 130.31 71 GLU B O 1
ATOM 1900 N N . SER B 1 72 ? 12.347 19.464 6.928 1.00 122.38 72 SER B N 1
ATOM 1901 C CA . SER B 1 72 ? 11.104 20.094 6.484 1.00 127.79 72 SER B CA 1
ATOM 1902 C C . SER B 1 72 ? 11.436 21.237 5.516 1.00 131.80 72 SER B C 1
ATOM 1903 O O . SER B 1 72 ? 12.446 21.932 5.680 1.00 128.85 72 SER B O 1
ATOM 1906 N N . ALA B 1 73 ? 10.594 21.436 4.506 1.00 139.28 73 ALA B N 1
ATOM 1907 C CA . ALA B 1 73 ? 10.840 22.486 3.509 1.00 144.05 73 ALA B CA 1
ATOM 1908 C C . ALA B 1 73 ? 10.979 23.829 4.202 1.00 141.13 73 ALA B C 1
ATOM 1909 O O . ALA B 1 73 ? 11.766 24.674 3.772 1.00 141.95 73 ALA B O 1
ATOM 1911 N N . GLY B 1 74 ? 10.238 24.017 5.295 1.00 138.34 74 GLY B N 1
ATOM 1912 C CA . GLY B 1 74 ? 10.250 25.288 6.020 1.00 135.45 74 GLY B CA 1
ATOM 1913 C C . GLY B 1 74 ? 11.615 25.563 6.591 1.00 128.89 74 GLY B C 1
ATOM 1914 O O . GLY B 1 74 ? 12.031 26.723 6.713 1.00 128.16 74 GLY B O 1
ATOM 1915 N N . PHE B 1 75 ? 12.314 24.489 6.951 1.00 124.39 75 PHE B N 1
ATOM 1916 C CA . PHE B 1 75 ? 13.614 24.637 7.611 1.00 118.45 75 PHE B CA 1
ATOM 1917 C C . PHE B 1 75 ? 14.635 25.270 6.650 1.00 120.46 75 PHE B C 1
ATOM 1918 O O . PHE B 1 75 ? 15.328 26.234 7.010 1.00 117.54 75 PHE B O 1
ATOM 1926 N N . LEU B 1 76 ? 14.704 24.798 5.420 1.00 125.42 76 LEU B N 1
ATOM 1927 C CA . LEU B 1 76 ? 15.735 25.340 4.556 1.00 127.93 76 LEU B CA 1
ATOM 1928 C C . LEU B 1 76 ? 15.526 26.829 4.348 1.00 130.39 76 LEU B C 1
ATOM 1929 O O . LEU B 1 76 ? 16.442 27.530 3.904 1.00 131.57 76 LEU B O 1
ATOM 1934 N N . ASP B 1 77 ? 14.323 27.318 4.645 1.00 132.01 77 ASP B N 1
ATOM 1935 C CA . ASP B 1 77 ? 14.055 28.764 4.499 1.00 134.31 77 ASP B CA 1
ATOM 1936 C C . ASP B 1 77 ? 14.807 29.638 5.534 1.00 128.73 77 ASP B C 1
ATOM 1937 O O . ASP B 1 77 ? 15.301 30.710 5.190 1.00 130.42 77 ASP B O 1
ATOM 1942 N N . LEU B 1 78 ? 14.896 29.183 6.781 1.00 122.73 78 LEU B N 1
ATOM 1943 C CA . LEU B 1 78 ? 15.571 29.952 7.851 1.00 118.16 78 LEU B CA 1
ATOM 1944 C C . LEU B 1 78 ? 17.050 30.309 7.570 1.00 117.10 78 LEU B C 1
ATOM 1945 O O . LEU B 1 78 ? 17.674 29.787 6.663 1.00 118.98 78 LEU B O 1
ATOM 1950 N N . VAL B 1 79 ? 17.589 31.209 8.375 1.00 115.11 79 VAL B N 1
ATOM 1951 C CA . VAL B 1 79 ? 18.993 31.615 8.322 1.00 114.39 79 VAL B CA 1
ATOM 1952 C C . VAL B 1 79 ? 19.910 30.745 9.174 1.00 110.76 79 VAL B C 1
ATOM 1953 O O . VAL B 1 79 ? 19.448 30.147 10.142 1.00 108.78 79 VAL B O 1
ATOM 1957 N N . ALA B 1 80 ? 21.209 30.710 8.865 1.00 111.22 80 ALA B N 1
ATOM 1958 C CA . ALA B 1 80 ? 22.189 29.860 9.612 1.00 108.42 80 ALA B CA 1
ATOM 1959 C C . ALA B 1 80 ? 22.036 29.979 11.145 1.00 104.82 80 ALA B C 1
ATOM 1960 O O . ALA B 1 80 ? 22.062 28.985 11.919 1.00 102.03 80 ALA B O 1
ATOM 1962 N N . SER B 1 81 ? 21.908 31.226 11.567 1.00 104.82 81 SER B N 1
ATOM 1963 C CA . SER B 1 81 ? 21.675 31.563 12.981 1.00 102.46 81 SER B CA 1
ATOM 1964 C C . SER B 1 81 ? 20.381 30.968 13.565 1.00 100.57 81 SER B C 1
ATOM 1965 O O . SER B 1 81 ? 20.433 30.108 14.498 1.00 97.43 81 SER B O 1
ATOM 1968 N N . GLU B 1 82 ? 19.247 31.414 12.991 1.00 101.59 82 GLU B N 1
ATOM 1969 C CA . GLU B 1 82 ? 17.911 30.910 13.347 1.00 100.92 82 GLU B CA 1
ATOM 1970 C C . GLU B 1 82 ? 17.869 29.368 13.294 1.00 97.60 82 GLU B C 1
ATOM 1971 O O . GLU B 1 82 ? 17.157 28.757 14.073 1.00 96.33 82 GLU B O 1
ATOM 1974 N N . ARG B 1 83 ? 18.639 28.764 12.386 1.00 96.22 83 ARG B N 1
ATOM 1975 C CA . ARG B 1 83 ? 18.618 27.307 12.172 1.00 94.47 83 ARG B CA 1
ATOM 1976 C C . ARG B 1 83 ? 19.079 26.544 13.410 1.00 89.56 83 ARG B C 1
ATOM 1977 O O . ARG B 1 83 ? 18.366 25.667 13.929 1.00 88.57 83 ARG B O 1
ATOM 1985 N N . ILE B 1 84 ? 20.265 26.890 13.890 1.00 86.42 84 ILE B N 1
ATOM 1986 C CA . ILE B 1 84 ? 20.792 26.301 15.108 1.00 82.61 84 ILE B CA 1
ATOM 1987 C C . ILE B 1 84 ? 19.874 26.541 16.278 1.00 81.45 84 ILE B C 1
ATOM 1988 O O . ILE B 1 84 ? 19.563 25.660 17.014 1.00 80.49 84 ILE B O 1
ATOM 1993 N N . HIS B 1 85 ? 19.401 27.743 16.432 1.00 82.91 85 HIS B N 1
ATOM 1994 C CA . HIS B 1 85 ? 18.483 28.025 17.514 1.00 82.92 85 HIS B CA 1
ATOM 1995 C C . HIS B 1 85 ? 17.202 27.217 17.404 1.00 83.44 85 HIS B C 1
ATOM 1996 O O . HIS B 1 85 ? 16.645 26.811 18.403 1.00 82.43 85 HIS B O 1
ATOM 2003 N N . HIS B 1 86 ? 16.738 26.985 16.184 1.00 85.52 86 HIS B N 1
ATOM 2004 C CA . HIS B 1 86 ? 15.478 26.271 15.974 1.00 87.50 86 HIS B CA 1
ATOM 2005 C C . HIS B 1 86 ? 15.593 24.778 16.302 1.00 85.68 86 HIS B C 1
ATOM 2006 O O . HIS B 1 86 ? 14.685 24.190 16.903 1.00 86.12 86 HIS B O 1
ATOM 2013 N N . LEU B 1 87 ? 16.708 24.166 15.909 1.00 84.08 87 LEU B N 1
ATOM 2014 C CA . LEU B 1 87 ? 16.944 22.747 16.230 1.00 82.44 87 LEU B CA 1
ATOM 2015 C C . LEU B 1 87 ? 17.084 22.545 17.702 1.00 81.07 87 LEU B C 1
ATOM 2016 O O . LEU B 1 87 ? 16.435 21.700 18.262 1.00 81.53 87 LEU B O 1
ATOM 2021 N N . ILE B 1 88 ? 17.896 23.352 18.362 1.00 80.99 88 ILE B N 1
ATOM 2022 C CA . ILE B 1 88 ? 18.115 23.114 19.769 1.00 80.13 88 ILE B CA 1
ATOM 2023 C C . ILE B 1 88 ? 16.779 23.250 20.453 1.00 82.18 88 ILE B C 1
ATOM 2024 O O . ILE B 1 88 ? 16.453 22.456 21.303 1.00 82.73 88 ILE B O 1
ATOM 2037 N N . ILE B 1 90 ? 13.677 22.642 19.302 1.00 86.35 90 ILE B N 1
ATOM 2038 C CA . ILE B 1 90 ? 12.854 21.428 19.123 1.00 86.51 90 ILE B CA 1
ATOM 2039 C C . ILE B 1 90 ? 13.297 20.313 20.091 1.00 83.58 90 ILE B C 1
ATOM 2040 O O . ILE B 1 90 ? 12.480 19.605 20.697 1.00 83.74 90 ILE B O 1
ATOM 2045 N N . TRP B 1 91 ? 14.609 20.178 20.212 1.00 80.67 91 TRP B N 1
ATOM 2046 C CA . TRP B 1 91 ? 15.205 19.196 21.070 1.00 79.10 91 TRP B CA 1
ATOM 2047 C C . TRP B 1 91 ? 14.699 19.408 22.479 1.00 79.51 91 TRP B C 1
ATOM 2048 O O . TRP B 1 91 ? 14.113 18.515 23.070 1.00 79.10 91 TRP B O 1
ATOM 2059 N N . LEU B 1 92 ? 14.843 20.632 22.980 1.00 79.64 92 LEU B N 1
ATOM 2060 C CA . LEU B 1 92 ? 14.460 20.907 24.348 1.00 81.13 92 LEU B CA 1
ATOM 2061 C C . LEU B 1 92 ? 12.962 20.879 24.536 1.00 83.42 92 LEU B C 1
ATOM 2062 O O . LEU B 1 92 ? 12.479 20.442 25.567 1.00 85.80 92 LEU B O 1
ATOM 2067 N N . ASP B 1 93 ? 12.216 21.285 23.536 1.00 84.09 93 ASP B N 1
ATOM 2068 C CA . ASP B 1 93 ? 10.775 21.107 23.607 1.00 87.42 93 ASP B CA 1
ATOM 2069 C C . ASP B 1 93 ? 10.407 19.621 23.674 1.00 87.55 93 ASP B C 1
ATOM 2070 O O . ASP B 1 93 ? 9.539 19.271 24.454 1.00 89.25 93 ASP B O 1
ATOM 2075 N N . ALA B 1 94 ? 11.043 18.774 22.859 1.00 85.63 94 ALA B N 1
ATOM 2076 C CA . ALA B 1 94 ? 10.795 17.322 22.942 1.00 86.69 94 ALA B CA 1
ATOM 2077 C C . ALA B 1 94 ? 10.977 16.780 24.356 1.00 87.05 94 ALA B C 1
ATOM 2078 O O . ALA B 1 94 ? 10.072 16.149 24.914 1.00 88.88 94 ALA B O 1
ATOM 2080 N N . LEU B 1 95 ? 12.156 17.059 24.919 1.00 85.58 95 LEU B N 1
ATOM 2081 C CA . LEU B 1 95 ? 12.493 16.658 26.281 1.00 85.92 95 LEU B CA 1
ATOM 2082 C C . LEU B 1 95 ? 11.508 17.307 27.249 1.00 89.00 95 LEU B C 1
ATOM 2083 O O . LEU B 1 95 ? 11.176 16.715 28.282 1.00 91.06 95 LEU B O 1
ATOM 2088 N N . ALA B 1 96 ? 11.054 18.516 26.910 1.00 89.48 96 ALA B N 1
ATOM 2089 C CA . ALA B 1 96 ? 10.215 19.317 27.803 1.00 93.24 96 ALA B CA 1
ATOM 2090 C C . ALA B 1 96 ? 8.895 18.636 28.112 1.00 95.82 96 ALA B C 1
ATOM 2091 O O . ALA B 1 96 ? 8.271 18.927 29.135 1.00 99.88 96 ALA B O 1
ATOM 2093 N N . VAL B 1 97 ? 8.472 17.721 27.263 1.00 94.68 97 VAL B N 1
ATOM 2094 C CA . VAL B 1 97 ? 7.270 16.963 27.551 1.00 97.98 97 VAL B CA 1
ATOM 2095 C C . VAL B 1 97 ? 7.338 16.510 29.078 1.00 100.33 97 VAL B C 1
ATOM 2096 O O . VAL B 1 97 ? 6.319 16.497 29.795 1.00 104.49 97 VAL B O 1
ATOM 2100 N N . GLN B 1 98 ? 8.543 16.159 29.545 1.00 98.28 98 GLN B N 1
ATOM 2101 C CA . GLN B 1 98 ? 8.833 15.971 30.949 1.00 100.68 98 GLN B CA 1
ATOM 2102 C C . GLN B 1 98 ? 10.166 16.545 31.373 1.00 99.62 98 GLN B C 1
ATOM 2103 O O . GLN B 1 98 ? 11.167 15.830 31.469 1.00 97.07 98 GLN B O 1
ATOM 2109 N N . ARG B 1 99 ? 10.168 17.853 31.642 1.00 101.42 99 ARG B N 1
ATOM 2110 C CA . ARG B 1 99 ? 11.379 18.535 32.073 1.00 100.73 99 ARG B CA 1
ATOM 2111 C C . ARG B 1 99 ? 11.920 18.008 33.414 1.00 103.24 99 ARG B C 1
ATOM 2112 O O . ARG B 1 99 ? 13.100 17.702 33.514 1.00 101.74 99 ARG B O 1
ATOM 2120 N N . LYS B 1 100 ? 11.080 17.896 34.438 1.00 107.20 100 LYS B N 1
ATOM 2121 C CA . LYS B 1 100 ? 11.581 17.428 35.740 1.00 110.82 100 LYS B CA 1
ATOM 2122 C C . LYS B 1 100 ? 12.237 16.044 35.646 1.00 109.23 100 LYS B C 1
ATOM 2123 O O . LYS B 1 100 ? 13.316 15.844 36.196 1.00 110.24 100 LYS B O 1
ATOM 2125 N N . VAL B 1 101 ? 11.615 15.105 34.927 1.00 106.97 101 VAL B N 1
ATOM 2126 C CA . VAL B 1 101 ? 12.136 13.729 34.789 1.00 104.81 101 VAL B CA 1
ATOM 2127 C C . VAL B 1 101 ? 13.484 13.739 34.100 1.00 101.39 101 VAL B C 1
ATOM 2128 O O . VAL B 1 101 ? 14.455 13.173 34.576 1.00 101.68 101 VAL B O 1
ATOM 2132 N N . THR B 1 102 ? 13.518 14.419 32.961 1.00 98.51 102 THR B N 1
ATOM 2133 C CA . THR B 1 102 ? 14.754 14.640 32.217 1.00 95.86 102 THR B CA 1
ATOM 2134 C C . THR B 1 102 ? 15.851 15.140 33.137 1.00 98.73 102 THR B C 1
ATOM 2135 O O . THR B 1 102 ? 16.966 14.617 33.118 1.00 99.18 102 THR B O 1
ATOM 2139 N N . ARG B 1 103 ? 15.530 16.158 33.931 1.00 101.48 103 ARG B N 1
ATOM 2140 C CA . ARG B 1 103 ? 16.499 16.712 34.836 1.00 104.67 103 ARG B CA 1
ATOM 2141 C C . ARG B 1 103 ? 16.974 15.611 35.720 1.00 107.34 103 ARG B C 1
ATOM 2142 O O . ARG B 1 103 ? 18.166 15.413 35.867 1.00 107.92 103 ARG B O 1
ATOM 2150 N N . GLN B 1 104 ? 16.029 14.869 36.277 1.00 109.95 104 GLN B N 1
ATOM 2151 C CA . GLN B 1 104 ? 16.349 13.747 37.181 1.00 113.80 104 GLN B CA 1
ATOM 2152 C C . GLN B 1 104 ? 17.289 12.758 36.525 1.00 111.95 104 GLN B C 1
ATOM 2153 O O . GLN B 1 104 ? 18.320 12.449 37.099 1.00 114.20 104 GLN B O 1
ATOM 2167 N N . ILE B 1 106 ? 19.469 13.217 34.298 1.00 108.20 106 ILE B N 1
ATOM 2168 C CA . ILE B 1 106 ? 20.796 13.778 34.122 1.00 109.29 106 ILE B CA 1
ATOM 2169 C C . ILE B 1 106 ? 21.486 13.922 35.482 1.00 116.54 106 ILE B C 1
ATOM 2170 O O . ILE B 1 106 ? 22.635 13.534 35.627 1.00 118.86 106 ILE B O 1
ATOM 2183 N N . SER B 1 108 ? 21.077 12.178 37.758 1.00 130.19 108 SER B N 1
ATOM 2184 C CA . SER B 1 108 ? 21.236 10.778 38.092 1.00 133.02 108 SER B CA 1
ATOM 2185 C C . SER B 1 108 ? 22.618 10.245 37.809 1.00 134.57 108 SER B C 1
ATOM 2186 O O . SER B 1 108 ? 23.199 9.557 38.629 1.00 139.72 108 SER B O 1
ATOM 2189 N N . LYS B 1 109 ? 23.150 10.567 36.643 1.00 130.47 109 LYS B N 1
ATOM 2190 C CA . LYS B 1 109 ? 24.478 10.116 36.294 1.00 131.92 109 LYS B CA 1
ATOM 2191 C C . LYS B 1 109 ? 25.450 11.120 36.859 1.00 136.79 109 LYS B C 1
ATOM 2192 O O . LYS B 1 109 ? 25.944 11.980 36.160 1.00 134.22 109 LYS B O 1
ATOM 2198 N N . LEU B 1 110 ? 25.731 11.005 38.145 1.00 144.54 110 LEU B N 1
ATOM 2199 C CA . LEU B 1 110 ? 26.540 12.019 38.817 1.00 148.90 110 LEU B CA 1
ATOM 2200 C C . LEU B 1 110 ? 27.697 11.473 39.646 1.00 158.32 110 LEU B C 1
ATOM 2201 O O . LEU B 1 110 ? 27.688 10.320 40.106 1.00 161.89 110 LEU B O 1
ATOM 2206 N N . GLU B 1 111 ? 28.700 12.322 39.812 1.00 162.65 111 GLU B N 1
ATOM 2207 C CA . GLU B 1 111 ? 29.801 11.947 40.630 1.00 171.92 111 GLU B CA 1
ATOM 2208 C C . GLU B 1 111 ? 30.101 10.588 40.069 1.00 171.75 111 GLU B C 1
ATOM 2209 O O . GLU B 1 111 ? 30.095 9.614 40.809 1.00 176.81 111 GLU B O 1
ATOM 2211 N N . HIS B 1 114 ? 29.150 7.871 37.928 1.00 166.61 114 HIS B N 1
ATOM 2212 C CA . HIS B 1 114 ? 28.603 7.038 36.863 1.00 161.74 114 HIS B CA 1
ATOM 2213 C C . HIS B 1 114 ? 29.466 7.106 35.608 1.00 158.74 114 HIS B C 1
ATOM 2214 O O . HIS B 1 114 ? 29.087 7.727 34.615 1.00 152.10 114 HIS B O 1
ATOM 2216 N N . ILE B 1 115 ? 30.628 6.464 35.660 1.00 163.90 115 ILE B N 1
ATOM 2217 C CA . ILE B 1 115 ? 31.551 6.449 34.532 1.00 162.41 115 ILE B CA 1
ATOM 2218 C C . ILE B 1 115 ? 30.935 5.763 33.317 1.00 156.11 115 ILE B C 1
ATOM 2219 O O . ILE B 1 115 ? 31.112 6.211 32.184 1.00 151.71 115 ILE B O 1
ATOM 2221 N N . HIS B 1 116 ? 30.212 4.675 33.560 1.00 155.69 116 HIS B N 1
ATOM 2222 C CA . HIS B 1 116 ? 29.577 3.920 32.486 1.00 150.62 116 HIS B CA 1
ATOM 2223 C C . HIS B 1 116 ? 28.542 4.762 31.749 1.00 142.70 116 HIS B C 1
ATOM 2224 O O . HIS B 1 116 ? 28.441 4.703 30.524 1.00 139.12 116 HIS B O 1
ATOM 2226 N N . ILE B 1 117 ? 27.776 5.546 32.500 1.00 140.31 117 ILE B N 1
ATOM 2227 C CA . ILE B 1 117 ? 26.753 6.402 31.913 1.00 133.18 117 ILE B CA 1
ATOM 2228 C C . ILE B 1 117 ? 27.364 7.703 31.404 1.00 129.78 117 ILE B C 1
ATOM 2229 O O . ILE B 1 117 ? 26.928 8.252 30.392 1.00 124.19 117 ILE B O 1
ATOM 2231 N N . GLN B 1 118 ? 28.377 8.189 32.113 1.00 132.19 118 GLN B N 1
ATOM 2232 C CA . GLN B 1 118 ? 29.062 9.433 31.736 1.00 129.38 118 GLN B CA 1
ATOM 2233 C C . GLN B 1 118 ? 29.835 9.357 30.432 1.00 126.68 118 GLN B C 1
ATOM 2234 O O . GLN B 1 118 ? 29.647 10.167 29.566 1.00 123.11 118 GLN B O 1
ATOM 2236 N N . ILE B 1 119 ? 30.676 8.371 30.242 1.00 128.70 119 ILE B N 1
ATOM 2237 C CA . ILE B 1 119 ? 31.460 8.387 29.027 1.00 126.99 119 ILE B CA 1
ATOM 2238 C C . ILE B 1 119 ? 30.574 8.365 27.781 1.00 120.18 119 ILE B C 1
ATOM 2239 O O . ILE B 1 119 ? 30.872 8.995 26.803 1.00 117.17 119 ILE B O 1
ATOM 2244 N N . PRO B 1 120 ? 29.496 7.591 27.809 1.00 117.52 120 PRO B N 1
ATOM 2245 C CA . PRO B 1 120 ? 28.627 7.492 26.646 1.00 112.35 120 PRO B CA 1
ATOM 2246 C C . PRO B 1 120 ? 27.965 8.802 26.310 1.00 107.12 120 PRO B C 1
ATOM 2247 O O . PRO B 1 120 ? 27.749 9.074 25.146 1.00 105.57 120 PRO B O 1
ATOM 2251 N N . ALA B 1 121 ? 27.620 9.606 27.298 1.00 105.87 121 ALA B N 1
ATOM 2252 C CA . ALA B 1 121 ? 27.071 10.962 27.011 1.00 101.18 121 ALA B CA 1
ATOM 2253 C C . ALA B 1 121 ? 28.025 11.936 26.320 1.00 100.18 121 ALA B C 1
ATOM 2254 O O . ALA B 1 121 ? 27.665 12.639 25.373 1.00 97.69 121 ALA B O 1
ATOM 2256 N N . VAL B 1 122 ? 29.250 11.978 26.791 1.00 103.25 122 VAL B N 1
ATOM 2257 C CA . VAL B 1 122 ? 30.226 12.781 26.126 1.00 103.88 122 VAL B CA 1
ATOM 2258 C C . VAL B 1 122 ? 30.107 12.590 24.603 1.00 102.65 122 VAL B C 1
ATOM 2259 O O . VAL B 1 122 ? 30.042 13.562 23.844 1.00 100.59 122 VAL B O 1
ATOM 2271 N N . ARG B 1 124 ? 27.649 11.312 22.741 1.00 96.44 124 ARG B N 1
ATOM 2272 C CA . ARG B 1 124 ? 26.348 11.768 22.265 1.00 92.82 124 ARG B CA 1
ATOM 2273 C C . ARG B 1 124 ? 26.336 13.272 22.046 1.00 91.35 124 ARG B C 1
ATOM 2274 O O . ARG B 1 124 ? 25.875 13.746 20.999 1.00 90.67 124 ARG B O 1
ATOM 2282 N N . VAL B 1 125 ? 26.850 14.019 23.027 1.00 91.21 125 VAL B N 1
ATOM 2283 C CA . VAL B 1 125 ? 27.007 15.452 22.895 1.00 89.71 125 VAL B CA 1
ATOM 2284 C C . VAL B 1 125 ? 27.820 15.804 21.651 1.00 90.19 125 VAL B C 1
ATOM 2285 O O . VAL B 1 125 ? 27.429 16.693 20.923 1.00 89.26 125 VAL B O 1
ATOM 2289 N N . SER B 1 126 ? 28.954 15.162 21.409 1.00 92.72 126 SER B N 1
ATOM 2290 C CA . SER B 1 126 ? 29.752 15.575 20.272 1.00 94.09 126 SER B CA 1
ATOM 2291 C C . SER B 1 126 ? 29.016 15.341 18.974 1.00 93.76 126 SER B C 1
ATOM 2292 O O . SER B 1 126 ? 28.966 16.229 18.120 1.00 94.12 126 SER B O 1
ATOM 2295 N N . ARG B 1 127 ? 28.422 14.170 18.824 1.00 94.79 127 ARG B N 1
ATOM 2296 C CA . ARG B 1 127 ? 27.686 13.869 17.612 1.00 94.89 127 ARG B CA 1
ATOM 2297 C C . ARG B 1 127 ? 26.644 14.936 17.453 1.00 91.62 127 ARG B C 1
ATOM 2298 O O . ARG B 1 127 ? 26.516 15.515 16.390 1.00 91.75 127 ARG B O 1
ATOM 2300 N N . THR B 1 128 ? 25.930 15.219 18.528 1.00 89.23 128 THR B N 1
ATOM 2301 C CA . THR B 1 128 ? 24.769 16.100 18.459 1.00 87.16 128 THR B CA 1
ATOM 2302 C C . THR B 1 128 ? 25.144 17.486 18.051 1.00 86.90 128 THR B C 1
ATOM 2303 O O . THR B 1 128 ? 24.488 18.103 17.225 1.00 86.95 128 THR B O 1
ATOM 2307 N N . VAL B 1 129 ? 26.201 17.980 18.676 1.00 87.49 129 VAL B N 1
ATOM 2308 C CA . VAL B 1 129 ? 26.745 19.287 18.368 1.00 87.37 129 VAL B CA 1
ATOM 2309 C C . VAL B 1 129 ? 27.252 19.343 16.928 1.00 88.87 129 VAL B C 1
ATOM 2310 O O . VAL B 1 129 ? 27.032 20.283 16.223 1.00 88.52 129 VAL B O 1
ATOM 2314 N N . GLN B 1 130 ? 27.890 18.294 16.469 1.00 90.91 130 GLN B N 1
ATOM 2315 C CA . GLN B 1 130 ? 28.464 18.359 15.146 1.00 93.47 130 GLN B CA 1
ATOM 2316 C C . GLN B 1 130 ? 27.367 18.284 14.121 1.00 92.62 130 GLN B C 1
ATOM 2317 O O . GLN B 1 130 ? 27.414 18.942 13.077 1.00 93.80 130 GLN B O 1
ATOM 2323 N N . TRP B 1 131 ? 26.359 17.501 14.480 1.00 90.61 131 TRP B N 1
ATOM 2324 C CA . TRP B 1 131 ? 25.224 17.235 13.630 1.00 90.06 131 TRP B CA 1
ATOM 2325 C C . TRP B 1 131 ? 24.448 18.507 13.475 1.00 88.91 131 TRP B C 1
ATOM 2326 O O . TRP B 1 131 ? 23.963 18.761 12.400 1.00 91.50 131 TRP B O 1
ATOM 2337 N N . VAL B 1 132 ? 24.282 19.283 14.541 1.00 85.98 132 VAL B N 1
ATOM 2338 C CA . VAL B 1 132 ? 23.470 20.494 14.433 1.00 85.24 132 VAL B CA 1
ATOM 2339 C C . VAL B 1 132 ? 24.181 21.505 13.561 1.00 87.58 132 VAL B C 1
ATOM 2340 O O . VAL B 1 132 ? 23.573 22.216 12.755 1.00 88.83 132 VAL B O 1
ATOM 2344 N N . ARG B 1 133 ? 25.490 21.541 13.725 1.00 88.81 133 ARG B N 1
ATOM 2345 C CA . ARG B 1 133 ? 26.361 22.446 12.992 1.00 90.86 133 ARG B CA 1
ATOM 2346 C C . ARG B 1 133 ? 26.301 22.113 11.508 1.00 93.78 133 ARG B C 1
ATOM 2347 O O . ARG B 1 133 ? 26.086 23.004 10.710 1.00 95.24 133 ARG B O 1
ATOM 2352 N N . GLU B 1 134 ? 26.434 20.825 11.145 1.00 95.00 134 GLU B N 1
ATOM 2353 C CA . GLU B 1 134 ? 26.310 20.387 9.713 1.00 98.47 134 GLU B CA 1
ATOM 2354 C C . GLU B 1 134 ? 24.887 20.516 9.198 1.00 98.24 134 GLU B C 1
ATOM 2355 O O . GLU B 1 134 ? 24.687 20.783 8.023 1.00 101.69 134 GLU B O 1
ATOM 2357 N N . ALA B 1 135 ? 23.908 20.348 10.085 1.00 94.85 135 ALA B N 1
ATOM 2358 C CA . ALA B 1 135 ? 22.494 20.449 9.715 1.00 95.62 135 ALA B CA 1
ATOM 2359 C C . ALA B 1 135 ? 22.045 21.866 9.385 1.00 97.14 135 ALA B C 1
ATOM 2360 O O . ALA B 1 135 ? 20.911 22.082 8.931 1.00 99.63 135 ALA B O 1
ATOM 2362 N N . ALA B 1 136 ? 22.917 22.837 9.643 1.00 96.58 136 ALA B N 1
ATOM 2363 C CA . ALA B 1 136 ? 22.636 24.219 9.320 1.00 97.13 136 ALA B CA 1
ATOM 2364 C C . ALA B 1 136 ? 23.272 24.633 7.941 1.00 101.67 136 ALA B C 1
ATOM 2365 O O . ALA B 1 136 ? 23.604 25.784 7.768 1.00 102.48 136 ALA B O 1
ATOM 2367 N N . GLN B 1 137 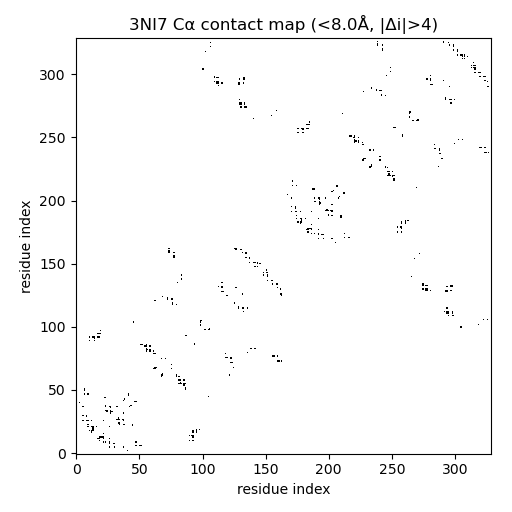? 23.451 23.700 6.986 1.00 104.75 137 GLN B N 1
ATOM 2368 C CA . GLN B 1 137 ? 23.842 24.032 5.586 1.00 109.83 137 GLN B CA 1
ATOM 2369 C C . GLN B 1 137 ? 23.069 23.342 4.425 1.00 114.83 137 GLN B C 1
ATOM 2370 O O . GLN B 1 137 ? 22.454 22.298 4.578 1.00 114.69 137 GLN B O 1
ATOM 2376 N N . ARG B 1 138 ? 23.149 23.933 3.244 1.00 120.66 138 ARG B N 1
ATOM 2377 C CA . ARG B 1 138 ? 22.646 23.306 1.990 1.00 127.21 138 ARG B CA 1
ATOM 2378 C C . ARG B 1 138 ? 23.178 23.989 0.711 1.00 133.32 138 ARG B C 1
ATOM 2379 O O . ARG B 1 138 ? 23.523 25.172 0.710 1.00 132.47 138 ARG B O 1
ATOM 2381 N N . LEU B 1 147 ? 31.148 29.236 13.355 1.00 106.45 147 LEU B N 1
ATOM 2382 C CA . LEU B 1 147 ? 31.046 29.213 14.813 1.00 103.09 147 LEU B CA 1
ATOM 2383 C C . LEU B 1 147 ? 31.951 28.107 15.313 1.00 102.93 147 LEU B C 1
ATOM 2384 O O . LEU B 1 147 ? 31.820 26.986 14.866 1.00 102.35 147 LEU B O 1
ATOM 2389 N N . GLU B 1 148 ? 32.854 28.417 16.234 1.00 102.96 148 GLU B N 1
ATOM 2390 C CA . GLU B 1 148 ? 33.809 27.427 16.701 1.00 104.34 148 GLU B CA 1
ATOM 2391 C C . GLU B 1 148 ? 33.111 26.282 17.463 1.00 100.97 148 GLU B C 1
ATOM 2392 O O . GLU B 1 148 ? 32.168 26.495 18.222 1.00 97.88 148 GLU B O 1
ATOM 2398 N N . GLU B 1 149 ? 33.550 25.059 17.194 1.00 101.26 149 GLU B N 1
ATOM 2399 C CA . GLU B 1 149 ? 32.961 23.896 17.825 1.00 99.00 149 GLU B CA 1
ATOM 2400 C C . GLU B 1 149 ? 32.789 24.079 19.338 1.00 96.82 149 GLU B C 1
ATOM 2401 O O . GLU B 1 149 ? 31.707 23.888 19.871 1.00 93.86 149 GLU B O 1
ATOM 2407 N N . SER B 1 150 ? 33.852 24.468 20.023 1.00 98.68 150 SER B N 1
ATOM 2408 C CA . SER B 1 150 ? 33.778 24.676 21.480 1.00 98.50 150 SER B CA 1
ATOM 2409 C C . SER B 1 150 ? 32.746 25.683 21.914 1.00 95.17 150 SER B C 1
ATOM 2410 O O . SER B 1 150 ? 32.034 25.439 22.898 1.00 93.76 150 SER B O 1
ATOM 2413 N N . THR B 1 151 ? 32.667 26.794 21.177 1.00 93.64 151 THR B N 1
ATOM 2414 C CA . THR B 1 151 ? 31.756 27.833 21.503 1.00 91.38 151 THR B CA 1
ATOM 2415 C C . THR B 1 151 ? 30.369 27.300 21.497 1.00 87.81 151 THR B C 1
ATOM 2416 O O . THR B 1 151 ? 29.639 27.340 22.476 1.00 86.91 151 THR B O 1
ATOM 2420 N N . LEU B 1 152 ? 30.013 26.737 20.371 1.00 86.77 152 LEU B N 1
ATOM 2421 C CA . LEU B 1 152 ? 28.708 26.108 20.227 1.00 83.73 152 LEU B CA 1
ATOM 2422 C C . LEU B 1 152 ? 28.475 25.021 21.255 1.00 82.85 152 LEU B C 1
ATOM 2423 O O . LEU B 1 152 ? 27.373 24.863 21.768 1.00 80.56 152 LEU B O 1
ATOM 2428 N N . THR B 1 153 ? 29.514 24.277 21.566 1.00 85.14 153 THR B N 1
ATOM 2429 C CA . THR B 1 153 ? 29.350 23.207 22.558 1.00 86.35 153 THR B CA 1
ATOM 2430 C C . THR B 1 153 ? 29.035 23.877 23.874 1.00 87.58 153 THR B C 1
ATOM 2431 O O . THR B 1 153 ? 28.060 23.525 24.568 1.00 86.38 153 THR B O 1
ATOM 2435 N N . THR B 1 154 ? 29.874 24.852 24.204 1.00 90.10 154 THR B N 1
ATOM 2436 C CA . THR B 1 154 ? 29.755 25.501 25.470 1.00 92.22 154 THR B CA 1
ATOM 2437 C C . THR B 1 154 ? 28.369 26.058 25.582 1.00 89.27 154 THR B C 1
ATOM 2438 O O . THR B 1 154 ? 27.755 25.978 26.647 1.00 89.49 154 THR B O 1
ATOM 2442 N N . ILE B 1 155 ? 27.852 26.569 24.472 1.00 87.03 155 ILE B N 1
ATOM 2443 C CA . ILE B 1 155 ? 26.543 27.185 24.506 1.00 86.05 155 ILE B CA 1
ATOM 2444 C C . ILE B 1 155 ? 25.474 26.139 24.635 1.00 84.06 155 ILE B C 1
ATOM 2445 O O . ILE B 1 155 ? 24.526 26.260 25.378 1.00 84.05 155 ILE B O 1
ATOM 2450 N N . TYR B 1 156 ? 25.618 25.080 23.902 1.00 83.68 156 TYR B N 1
ATOM 2451 C CA . TYR B 1 156 ? 24.584 24.076 23.948 1.00 82.77 156 TYR B CA 1
ATOM 2452 C C . TYR B 1 156 ? 24.533 23.495 25.376 1.00 83.99 156 TYR B C 1
ATOM 2453 O O . TYR B 1 156 ? 23.487 23.441 26.014 1.00 83.26 156 TYR B O 1
ATOM 2462 N N . LEU B 1 157 ? 25.682 23.162 25.913 1.00 86.49 157 LEU B N 1
ATOM 2463 C CA . LEU B 1 157 ? 25.730 22.719 27.285 1.00 89.87 157 LEU B CA 1
ATOM 2464 C C . LEU B 1 157 ? 25.056 23.659 28.257 1.00 92.28 157 LEU B C 1
ATOM 2465 O O . LEU B 1 157 ? 24.186 23.248 29.002 1.00 92.20 157 LEU B O 1
ATOM 2478 N N . THR B 1 159 ? 23.021 26.167 27.843 1.00 92.05 159 THR B N 1
ATOM 2479 C CA . THR B 1 159 ? 21.601 26.383 27.607 1.00 91.06 159 THR B CA 1
ATOM 2480 C C . THR B 1 159 ? 20.851 25.242 28.234 1.00 91.83 159 THR B C 1
ATOM 2481 O O . THR B 1 159 ? 19.873 25.423 28.956 1.00 93.42 159 THR B O 1
ATOM 2485 N N . PHE B 1 160 ? 21.349 24.059 27.977 1.00 91.09 160 PHE B N 1
ATOM 2486 C CA . PHE B 1 160 ? 20.725 22.878 28.496 1.00 92.18 160 PHE B CA 1
ATOM 2487 C C . PHE B 1 160 ? 20.539 22.896 30.013 1.00 96.06 160 PHE B C 1
ATOM 2488 O O . PHE B 1 160 ? 19.432 22.791 30.547 1.00 96.17 160 PHE B O 1
ATOM 2496 N N . PHE B 1 161 ? 21.643 23.079 30.700 1.00 99.55 161 PHE B N 1
ATOM 2497 C CA . PHE B 1 161 ? 21.594 23.169 32.120 1.00 105.30 161 PHE B CA 1
ATOM 2498 C C . PHE B 1 161 ? 20.744 24.304 32.632 1.00 107.65 161 PHE B C 1
ATOM 2499 O O . PHE B 1 161 ? 20.052 24.153 33.630 1.00 111.23 161 PHE B O 1
ATOM 2507 N N . PHE B 1 162 ? 20.759 25.427 31.931 1.00 106.82 162 PHE B N 1
ATOM 2508 C CA . PHE B 1 162 ? 19.883 26.535 32.268 1.00 108.89 162 PHE B CA 1
ATOM 2509 C C . PHE B 1 162 ? 18.412 26.152 32.058 1.00 108.13 162 PHE B C 1
ATOM 2510 O O . PHE B 1 162 ? 17.569 26.402 32.906 1.00 111.28 162 PHE B O 1
ATOM 2518 N N . TRP B 1 163 ? 18.122 25.526 30.930 1.00 104.93 163 TRP B N 1
ATOM 2519 C CA . TRP B 1 163 ? 16.749 25.117 30.560 1.00 104.70 163 TRP B CA 1
ATOM 2520 C C . TRP B 1 163 ? 16.059 24.238 31.561 1.00 107.57 163 TRP B C 1
ATOM 2521 O O . TRP B 1 163 ? 14.830 24.297 31.734 1.00 108.69 163 TRP B O 1
ATOM 2540 N N . ARG B 1 165 ? 16.035 24.173 34.802 1.00 120.54 165 ARG B N 1
ATOM 2541 C CA . ARG B 1 165 ? 15.363 24.882 35.889 1.00 125.69 165 ARG B CA 1
ATOM 2542 C C . ARG B 1 165 ? 14.518 26.074 35.450 1.00 125.20 165 ARG B C 1
ATOM 2543 O O . ARG B 1 165 ? 13.975 26.826 36.267 1.00 130.57 165 ARG B O 1
ATOM 2551 N N . ASP B 1 166 ? 14.423 26.282 34.159 1.00 119.79 166 ASP B N 1
ATOM 2552 C CA . ASP B 1 166 ? 13.673 27.427 33.674 1.00 119.84 166 ASP B CA 1
ATOM 2553 C C . ASP B 1 166 ? 12.183 27.103 33.773 1.00 121.66 166 ASP B C 1
ATOM 2554 O O . ASP B 1 166 ? 11.607 26.386 32.955 1.00 118.57 166 ASP B O 1
ATOM 2559 N N . GLU B 1 167 ? 11.571 27.650 34.810 1.00 127.36 167 GLU B N 1
ATOM 2560 C CA . GLU B 1 167 ? 10.171 27.387 35.100 1.00 130.35 167 GLU B CA 1
ATOM 2561 C C . GLU B 1 167 ? 9.247 28.363 34.349 1.00 131.41 167 GLU B C 1
ATOM 2562 O O . GLU B 1 167 ? 8.036 28.320 34.508 1.00 135.03 167 GLU B O 1
ATOM 2568 N N . SER B 1 168 ? 9.801 29.219 33.503 1.00 128.46 168 SER B N 1
ATOM 2569 C CA . SER B 1 168 ? 8.959 30.078 32.693 1.00 129.70 168 SER B CA 1
ATOM 2570 C C . SER B 1 168 ? 8.162 29.274 31.657 1.00 127.48 168 SER B C 1
ATOM 2571 O O . SER B 1 168 ? 8.478 28.128 31.330 1.00 124.27 168 SER B O 1
ATOM 2574 N N . GLU B 1 169 ? 7.090 29.897 31.183 1.00 130.75 169 GLU B N 1
ATOM 2575 C CA . GLU B 1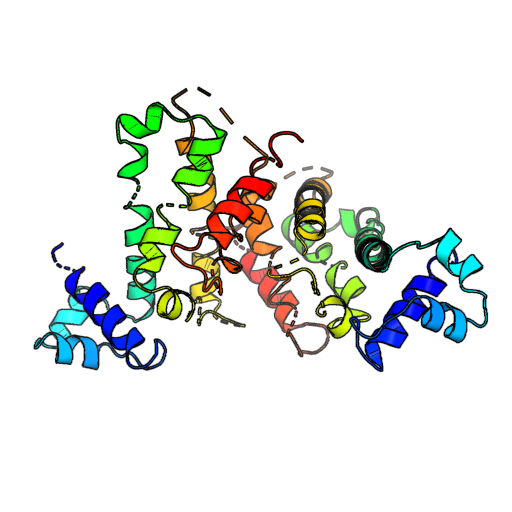 169 ? 6.223 29.278 30.200 1.00 129.71 169 GLU B CA 1
ATOM 2576 C C . GLU B 1 169 ? 6.949 29.115 28.877 1.00 124.03 169 GLU B C 1
ATOM 2577 O O . GLU B 1 169 ? 7.676 30.004 28.434 1.00 122.83 169 GLU B O 1
ATOM 2583 N N . ASN B 1 170 ? 6.734 27.969 28.248 1.00 121.03 170 ASN B N 1
ATOM 2584 C CA . ASN B 1 170 ? 7.301 27.678 26.927 1.00 116.30 170 ASN B CA 1
ATOM 2585 C C . ASN B 1 170 ? 8.843 27.783 26.926 1.00 110.82 170 ASN B C 1
ATOM 2586 O O . ASN B 1 170 ? 9.497 27.818 25.856 1.00 107.25 170 ASN B O 1
ATOM 2591 N N . SER B 1 171 ? 9.406 27.792 28.139 1.00 110.02 171 SER B N 1
ATOM 2592 C CA . SER B 1 171 ? 10.827 28.074 28.349 1.00 106.77 171 SER B CA 1
ATOM 2593 C C . SER B 1 171 ? 11.237 29.445 27.703 1.00 106.70 171 SER B C 1
ATOM 2594 O O . SER B 1 171 ? 12.358 29.581 27.189 1.00 103.62 171 SER B O 1
ATOM 2597 N N . ARG B 1 172 ? 10.352 30.451 27.742 1.00 109.46 172 ARG B N 1
ATOM 2598 C CA . ARG B 1 172 ? 10.668 31.746 27.169 1.00 109.82 172 ARG B CA 1
ATOM 2599 C C . ARG B 1 172 ? 12.089 32.105 27.551 1.00 107.30 172 ARG B C 1
ATOM 2600 O O . ARG B 1 172 ? 12.866 32.519 26.697 1.00 104.73 172 ARG B O 1
ATOM 2602 N N . HIS B 1 173 ? 12.446 31.926 28.820 1.00 108.29 173 HIS B N 1
ATOM 2603 C CA . HIS B 1 173 ? 13.733 32.412 29.297 1.00 107.72 173 HIS B CA 1
ATOM 2604 C C . HIS B 1 173 ? 14.863 31.702 28.536 1.00 102.11 173 HIS B C 1
ATOM 2605 O O . HIS B 1 173 ? 15.779 32.340 28.040 1.00 101.88 173 HIS B O 1
ATOM 2612 N N . THR B 1 174 ? 14.767 30.394 28.388 1.00 98.75 174 THR B N 1
ATOM 2613 C CA . THR B 1 174 ? 15.772 29.623 27.625 1.00 93.77 174 THR B CA 1
ATOM 2614 C C . THR B 1 174 ? 15.903 30.023 26.145 1.00 91.30 174 THR B C 1
ATOM 2615 O O . THR B 1 174 ? 16.995 30.157 25.592 1.00 88.13 174 THR B O 1
ATOM 2619 N N . ARG B 1 175 ? 14.752 30.257 25.515 1.00 93.14 175 ARG B N 1
ATOM 2620 C CA . ARG B 1 175 ? 14.711 30.644 24.105 1.00 93.39 175 ARG B CA 1
ATOM 2621 C C . ARG B 1 175 ? 15.424 31.973 23.872 1.00 93.93 175 ARG B C 1
ATOM 2622 O O . ARG B 1 175 ? 16.181 32.116 22.911 1.00 92.56 175 ARG B O 1
ATOM 2630 N N . GLN B 1 176 ? 15.200 32.937 24.760 1.00 96.65 176 GLN B N 1
ATOM 2631 C CA . GLN B 1 176 ? 15.939 34.195 24.713 1.00 97.61 176 GLN B CA 1
ATOM 2632 C C . GLN B 1 176 ? 17.413 33.978 25.033 1.00 95.12 176 GLN B C 1
ATOM 2633 O O . GLN B 1 176 ? 18.279 34.478 24.322 1.00 94.32 176 GLN B O 1
ATOM 2635 N N . PHE B 1 177 ? 17.699 33.234 26.091 1.00 93.97 177 PHE B N 1
ATOM 2636 C CA . PHE B 1 177 ? 19.078 33.024 26.505 1.00 92.96 177 PHE B CA 1
ATOM 2637 C C . PHE B 1 177 ? 19.896 32.481 25.351 1.00 89.78 177 PHE B C 1
ATOM 2638 O O . PHE B 1 177 ? 20.972 32.985 25.070 1.00 89.50 177 PHE B O 1
ATOM 2646 N N . LEU B 1 178 ? 19.374 31.427 24.703 1.00 87.58 178 LEU B N 1
ATOM 2647 C CA . LEU B 1 178 ? 20.025 30.792 23.565 1.00 84.77 178 LEU B CA 1
ATOM 2648 C C . LEU B 1 178 ? 20.201 31.782 22.408 1.00 85.24 178 LEU B C 1
ATOM 2649 O O . LEU B 1 178 ? 21.273 31.888 21.801 1.00 83.96 178 LEU B O 1
ATOM 2654 N N . LYS B 1 179 ? 19.121 32.478 22.094 1.00 86.83 179 LYS B N 1
ATOM 2655 C CA . LYS B 1 179 ? 19.162 33.417 21.022 1.00 88.80 179 LYS B CA 1
ATOM 2656 C C . LYS B 1 179 ? 20.323 34.39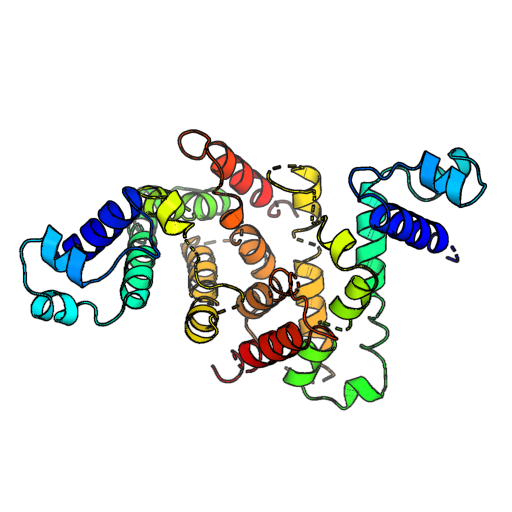2 21.233 1.00 90.14 179 LYS B C 1
ATOM 2657 O O . LYS B 1 179 ? 21.087 34.678 20.311 1.00 90.05 179 LYS B O 1
ATOM 2660 N N . ARG B 1 180 ? 20.458 34.908 22.447 1.00 91.78 180 ARG B N 1
ATOM 2661 C CA . ARG B 1 180 ? 21.446 35.921 22.699 1.00 93.39 180 ARG B CA 1
ATOM 2662 C C . ARG B 1 180 ? 22.877 35.441 22.574 1.00 92.11 180 ARG B C 1
ATOM 2663 O O . ARG B 1 180 ? 23.688 36.110 21.928 1.00 93.31 180 ARG B O 1
ATOM 2671 N N . HIS B 1 181 ? 23.182 34.299 23.170 1.00 90.08 181 HIS B N 1
ATOM 2672 C CA . HIS B 1 181 ? 24.544 33.788 23.152 1.00 89.67 181 HIS B CA 1
ATOM 2673 C C . HIS B 1 181 ? 24.941 33.437 21.762 1.00 88.07 181 HIS B C 1
ATOM 2674 O O . HIS B 1 181 ? 26.061 33.722 21.374 1.00 88.76 181 HIS B O 1
ATOM 2681 N N . LEU B 1 182 ? 24.015 32.828 21.009 1.00 86.64 182 LEU B N 1
ATOM 2682 C CA . LEU B 1 182 ? 24.277 32.426 19.635 1.00 85.73 182 LEU B CA 1
ATOM 2683 C C . LEU B 1 182 ? 24.557 33.663 18.794 1.00 88.41 182 LEU B C 1
ATOM 2684 O O . LEU B 1 182 ? 25.503 33.662 18.040 1.00 88.95 182 LEU B O 1
ATOM 2689 N N . THR B 1 183 ? 23.754 34.713 18.958 1.00 90.86 183 THR B N 1
ATOM 2690 C CA . THR B 1 183 ? 23.947 35.976 18.248 1.00 94.14 183 THR B CA 1
ATOM 2691 C C . THR B 1 183 ? 25.225 36.687 18.664 1.00 97.03 183 THR B C 1
ATOM 2692 O O . THR B 1 183 ? 26.044 37.063 17.839 1.00 97.22 183 THR B O 1
ATOM 2704 N N . ALA B 1 185 ? 27.856 35.603 20.057 1.00 100.77 185 ALA B N 1
ATOM 2705 C CA . ALA B 1 185 ? 28.960 34.819 19.570 1.00 100.87 185 ALA B CA 1
ATOM 2706 C C . ALA B 1 185 ? 29.233 35.021 18.060 1.00 101.38 185 ALA B C 1
ATOM 2707 O O . ALA B 1 185 ? 30.389 35.257 17.666 1.00 103.54 185 ALA B O 1
ATOM 2709 N N . ALA B 1 186 ? 28.172 34.889 17.243 1.00 99.68 186 ALA B N 1
ATOM 2710 C CA . ALA B 1 186 ? 28.222 35.029 15.783 1.00 100.24 186 ALA B CA 1
ATOM 2711 C C . ALA B 1 186 ? 28.953 36.303 15.401 1.00 104.29 186 ALA B C 1
ATOM 2712 O O . ALA B 1 186 ? 29.958 36.300 14.668 1.00 107.04 186 ALA B O 1
ATOM 2714 N N . TRP B 1 187 ? 28.458 37.415 15.942 1.00 105.42 187 TRP B N 1
ATOM 2715 C CA . TRP B 1 187 ? 29.004 38.696 15.606 1.00 107.99 187 TRP B CA 1
ATOM 2716 C C . TRP B 1 187 ? 30.516 38.633 15.848 1.00 110.66 187 TRP B C 1
ATOM 2717 O O . TRP B 1 187 ? 31.279 39.068 15.000 1.00 114.26 187 TRP B O 1
ATOM 2728 N N . LEU B 1 188 ? 30.957 38.016 16.941 1.00 110.35 188 LEU B N 1
ATOM 2729 C CA . LEU B 1 188 ? 32.404 37.894 17.222 1.00 112.94 188 LEU B CA 1
ATOM 2730 C C . LEU B 1 188 ? 32.977 36.608 16.583 1.00 113.32 188 LEU B C 1
ATOM 2731 O O . LEU B 1 188 ? 33.587 36.645 15.503 1.00 115.80 188 LEU B O 1
#

InterPro domains:
  IPR001647 DNA-binding HTH domain, TetR-type [PF00440] (12-57)
  IPR001647 DNA-binding HTH domain, TetR-type [PS50977] (6-66)
  IPR009057 Homedomain-like superfamily [SSF46689] (4-71)
  IPR013718 COQ9, C-terminal domain [PF08511] (151-185)

B-factor: mean 99.71, std 16.37, range [72.05, 179.28]

Secondary structure (P-SEA, 3-state):
cccaaaaaaaaaaaaacccccccaaaaaaaacccaaaaaaccccaaaaaaaaaaaaaaccccccccccccccaaaaaaaaccccccccccccccccccccccaaaaaaaccaaaaaaaaaaaacccccaaaaaaaaccccccccccccaaaaaaaaaaaaccccc/cccaaaaaaaaaaaaacccccccaaaaaaaacccaaaaaaccccaaaaaaaaaaaaaaccccccccccccccaaaaaaaaccccccccccccccccccccccaaaaaaaccaaaaaaaaaaacccccaaaaaaaaccccccccccccaaaaaaaaaaaaccccc